Protein AF-0000000068955559 (afdb_homodimer)

Foldseek 3Di:
DDPPPPDDPPPPPPPPPPCPPPPPPPPPPPPPPPPPPPPCPPPDWDKDWAFQDDLQVLLVLVVVVCVVVPFDWPDRDPVFQKTKGKDFPPVVQVQWWAPVVDPDDPQKTKMKIKMWGWDDPPRTIMITIAMWIWIAHPDPVVPGPDDIDIIHTPCVSVVVSVVVSRD/DDPPPPDPPPPPPPPPPPCPPPPPPDPPPPPPPPPPPPVPPPPDFDKDWAFQDDLQVLLVLVVVVCVVVPFDWPDRDPVFQKTKGKDFPPVVQVQWWAPVVPPDDPQKTKMKIKMWGWDDPPRTIMITIAMWIWIAHPDPVVPGPDDIDIIHTPCVSVVVSVVVSND

Secondary structure (DSSP, 8-state):
--------------------------------------TT---EEEEEEETT--HHHHHHHHHHHHHHTTPPPSEEETTTTEEEEEE--HHHHHHHEE-TTS---SSEEEEEEEEEEEEE-SSSEEEEEEEEEEEEE--TTS---SPPEEEEE-SHHHHHHHHHHT-/--------------------------------------TT---EEEEEEETT--HHHHHHHHHHHHHHTTPPPSEEETTTTEEEEEE--HHHHHHHEE-TTS---SSEEEEEEEEEEEEE-SSSEEEEEEEEEEEEE--TTS---S--EEEEE-SHHHHHHHHHHT-

Structure (mmCIF, N/CA/C/O backbone):
data_AF-0000000068955559-model_v1
#
loop_
_entity.id
_entity.type
_entity.pdbx_description
1 polymer Lipoprotein
#
loop_
_atom_site.group_PDB
_atom_site.id
_atom_site.type_symbol
_atom_site.label_atom_id
_atom_site.label_alt_id
_atom_site.label_comp_id
_atom_site.label_asym_id
_atom_site.label_entity_id
_atom_site.label_seq_id
_atom_site.pdbx_PDB_ins_code
_atom_site.Cartn_x
_atom_site.Cartn_y
_atom_site.Cartn_z
_atom_site.occupancy
_atom_site.B_iso_or_equiv
_atom_site.auth_seq_id
_atom_site.auth_comp_id
_atom_site.auth_asym_id
_atom_site.auth_atom_id
_atom_site.pdbx_PDB_model_num
ATOM 1 N N . MET A 1 1 ? -21.109 110.5 -30.266 1 32.34 1 MET A N 1
ATOM 2 C CA . MET A 1 1 ? -20.344 109.25 -30.453 1 32.34 1 MET A CA 1
ATOM 3 C C . MET A 1 1 ? -21.141 108.062 -30 1 32.34 1 MET A C 1
ATOM 5 O O . MET A 1 1 ? -21.594 108 -28.859 1 32.34 1 MET A O 1
ATOM 9 N N . ARG A 1 2 ? -21.906 107.25 -31 1 34.22 2 ARG A N 1
ATOM 10 C CA . ARG A 1 2 ? -23.094 106.438 -31.141 1 34.22 2 ARG A CA 1
ATOM 11 C C . ARG A 1 2 ? -22.844 105.062 -30.594 1 34.22 2 ARG A C 1
ATOM 13 O O . ARG A 1 2 ? -21.984 104.312 -31.094 1 34.22 2 ARG A O 1
ATOM 20 N N . ARG A 1 3 ? -23.062 104.75 -29.266 1 38.41 3 ARG A N 1
ATOM 21 C CA . ARG A 1 3 ? -22.984 103.625 -28.391 1 38.41 3 ARG A CA 1
ATOM 22 C C . ARG A 1 3 ? -23.812 102.438 -28.922 1 38.41 3 ARG A C 1
ATOM 24 O O . ARG A 1 3 ? -25.047 102.5 -28.891 1 38.41 3 ARG A O 1
ATOM 31 N N . ILE A 1 4 ? -23.438 102 -30.266 1 35.19 4 ILE A N 1
ATOM 32 C CA . ILE A 1 4 ? -24.234 101 -30.938 1 35.19 4 ILE A CA 1
ATOM 33 C C . ILE A 1 4 ? -24.344 99.75 -30.078 1 35.19 4 ILE A C 1
ATOM 35 O O . ILE A 1 4 ? -23.328 99.188 -29.688 1 35.19 4 ILE A O 1
ATOM 39 N N . LEU A 1 5 ? -25.484 99.5 -29.375 1 32.38 5 LEU A N 1
ATOM 40 C CA . LEU A 1 5 ? -26.125 98.5 -28.516 1 32.38 5 LEU A CA 1
ATOM 41 C C . LEU A 1 5 ? -26.203 97.125 -29.219 1 32.38 5 LEU A C 1
ATOM 43 O O . LEU A 1 5 ? -27.062 96.938 -30.094 1 32.38 5 LEU A O 1
ATOM 47 N N . ALA A 1 6 ? -25.062 96.625 -29.938 1 34.31 6 ALA A N 1
ATOM 48 C CA . ALA A 1 6 ? -25.266 95.438 -30.75 1 34.31 6 ALA A CA 1
ATOM 49 C C . ALA A 1 6 ? -25.781 94.25 -29.891 1 34.31 6 ALA A C 1
ATOM 51 O O . ALA A 1 6 ? -25.219 94 -28.844 1 34.31 6 ALA A O 1
ATOM 52 N N . THR A 1 7 ? -27.031 93.812 -30.109 1 30.56 7 THR A N 1
ATOM 53 C CA . THR A 1 7 ? -27.984 92.812 -29.625 1 30.56 7 THR A CA 1
ATOM 54 C C . THR A 1 7 ? -27.406 91.438 -29.734 1 30.56 7 THR A C 1
ATOM 56 O O . THR A 1 7 ? -26.75 91.125 -30.719 1 30.56 7 THR A O 1
ATOM 59 N N . ALA A 1 8 ? -27.406 90.562 -28.625 1 29.97 8 ALA A N 1
ATOM 60 C CA . ALA A 1 8 ? -27.016 89.312 -27.938 1 29.97 8 ALA A CA 1
ATOM 61 C C . ALA A 1 8 ? -27.656 88.125 -28.594 1 29.97 8 ALA A C 1
ATOM 63 O O . ALA A 1 8 ? -28.484 87.438 -27.984 1 29.97 8 ALA A O 1
ATOM 64 N N . ALA A 1 9 ? -27.984 88.062 -29.984 1 29.11 9 ALA A N 1
ATOM 65 C CA . ALA A 1 9 ? -28.891 86.938 -30.312 1 29.11 9 ALA A CA 1
ATOM 66 C C . ALA A 1 9 ? -28.25 85.562 -30.062 1 29.11 9 ALA A C 1
ATOM 68 O O . ALA A 1 9 ? -27.281 85.25 -30.719 1 29.11 9 ALA A O 1
ATOM 69 N N . ALA A 1 10 ? -28.188 85.062 -28.812 1 29.59 10 ALA A N 1
ATOM 70 C CA . ALA A 1 10 ? -27.641 83.75 -28.344 1 29.59 10 ALA A CA 1
ATOM 71 C C . ALA A 1 10 ? -28.391 82.562 -28.953 1 29.59 10 ALA A C 1
ATOM 73 O O . ALA A 1 10 ? -29.578 82.375 -28.672 1 29.59 10 ALA A O 1
ATOM 74 N N . LEU A 1 11 ? -28.172 82.25 -30.297 1 28.58 11 LEU A N 1
ATOM 75 C CA . LEU A 1 11 ? -28.812 81.125 -31 1 28.58 11 LEU A CA 1
ATOM 76 C C . LEU A 1 11 ? -28.547 79.812 -30.281 1 28.58 11 LEU A C 1
ATOM 78 O O . LEU A 1 11 ? -27.406 79.438 -30.031 1 28.58 11 LEU A O 1
ATOM 82 N N . CYS A 1 12 ? -29.5 79.25 -29.438 1 29.05 12 CYS A N 1
ATOM 83 C CA . CYS A 1 12 ? -29.703 78.062 -28.672 1 29.05 12 CYS A CA 1
ATOM 84 C C . CYS A 1 12 ? -29.688 76.812 -29.578 1 29.05 12 CYS A C 1
ATOM 86 O O . CYS A 1 12 ? -30.672 76.562 -30.281 1 29.05 12 CYS A O 1
ATOM 88 N N . LEU A 1 13 ? -28.719 76.625 -30.578 1 29.81 13 LEU A N 1
ATOM 89 C CA . LEU A 1 13 ? -28.828 75.438 -31.422 1 29.81 13 LEU A CA 1
ATOM 90 C C . LEU A 1 13 ? -28.812 74.125 -30.578 1 29.81 13 LEU A C 1
ATOM 92 O O . LEU A 1 13 ? -27.891 73.938 -29.797 1 29.81 13 LEU A O 1
ATOM 96 N N . GLY A 1 14 ? -29.984 73.5 -30.188 1 32.31 14 GLY A N 1
ATOM 97 C CA . GLY A 1 14 ? -30.391 72.25 -29.516 1 32.31 14 GLY A CA 1
ATOM 98 C C . GLY A 1 14 ? -29.922 71 -30.219 1 32.31 14 GLY A C 1
ATOM 99 O O . GLY A 1 14 ? -30.469 70.625 -31.266 1 32.31 14 GLY A O 1
ATOM 100 N N . GLY A 1 15 ? -28.656 70.875 -30.75 1 30.19 15 GLY A N 1
ATOM 101 C CA . GLY A 1 15 ? -28.344 69.688 -31.516 1 30.19 15 GLY A CA 1
ATOM 102 C C . GLY A 1 15 ? -28.516 68.375 -30.734 1 30.19 15 GLY A C 1
ATOM 103 O O . GLY A 1 15 ? -28.156 68.312 -29.562 1 30.19 15 GLY A O 1
ATOM 104 N N . CYS A 1 16 ? -29.609 67.562 -30.891 1 32.88 16 CYS A N 1
ATOM 105 C CA . CYS A 1 16 ? -30.031 66.312 -30.406 1 32.88 16 CYS A CA 1
ATOM 106 C C . CYS A 1 16 ? -28.984 65.25 -30.688 1 32.88 16 CYS A C 1
ATOM 108 O O . CYS A 1 16 ? -28.703 64.938 -31.859 1 32.88 16 CYS A O 1
ATOM 110 N N . ILE A 1 17 ? -27.781 65.25 -30.125 1 32.66 17 ILE A N 1
ATOM 111 C CA . ILE A 1 17 ? -26.734 64.25 -30.344 1 32.66 17 ILE A CA 1
ATOM 112 C C . ILE A 1 17 ? -27.25 62.844 -30.016 1 32.66 17 ILE A C 1
ATOM 114 O O . ILE A 1 17 ? -27.719 62.594 -28.906 1 32.66 17 ILE A O 1
ATOM 118 N N . THR A 1 18 ? -28 62.188 -30.953 1 31.23 18 THR A N 1
ATOM 119 C CA . THR A 1 18 ? -28.484 60.812 -30.844 1 31.23 18 THR A CA 1
ATOM 120 C C . THR A 1 18 ? -27.344 59.844 -30.5 1 31.23 18 THR A C 1
ATOM 122 O O . THR A 1 18 ? -26.375 59.75 -31.25 1 31.23 18 THR A O 1
ATOM 125 N N . VAL A 1 19 ? -26.906 59.688 -29.266 1 29.34 19 VAL A N 1
ATOM 126 C CA . VAL A 1 19 ? -25.891 58.812 -28.719 1 29.34 19 VAL A CA 1
ATOM 127 C C . VAL A 1 19 ? -26.234 57.344 -29.047 1 29.34 19 VAL A C 1
ATOM 129 O O . VAL A 1 19 ? -27.281 56.844 -28.641 1 29.34 19 VAL A O 1
ATOM 132 N N . TYR A 1 20 ? -26.156 56.938 -30.359 1 28.88 20 TYR A N 1
ATOM 133 C CA . TYR A 1 20 ? -26.328 55.531 -30.703 1 28.88 20 TYR A 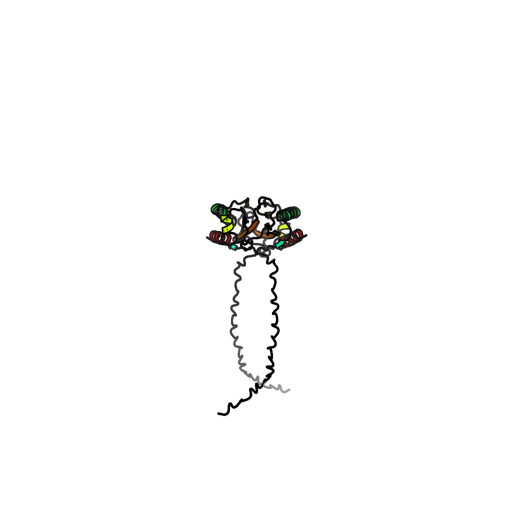CA 1
ATOM 134 C C . TYR A 1 20 ? -25.438 54.625 -29.859 1 28.88 20 TYR A C 1
ATOM 136 O O . TYR A 1 20 ? -24.219 54.781 -29.844 1 28.88 20 TYR A O 1
ATOM 144 N N . GLY A 1 21 ? -25.703 54.375 -28.594 1 29.45 21 GLY A N 1
ATOM 145 C CA . GLY A 1 21 ? -24.953 53.5 -27.703 1 29.45 21 GLY A CA 1
ATOM 146 C C . GLY A 1 21 ? -24.75 52.125 -28.25 1 29.45 21 GLY A C 1
ATOM 147 O O . GLY A 1 21 ? -25.594 51.625 -29.016 1 29.45 21 GLY A O 1
ATOM 148 N N . PRO A 1 22 ? -23.531 51.75 -28.578 1 31.92 22 PRO A N 1
ATOM 149 C CA . PRO A 1 22 ? -23.203 50.438 -29.141 1 31.92 22 PRO A CA 1
ATOM 150 C C . PRO A 1 22 ? -23.859 49.312 -28.359 1 31.92 22 PRO A C 1
ATOM 152 O O . PRO A 1 22 ? -24.141 49.438 -27.172 1 31.92 22 PRO A O 1
ATOM 155 N N . VAL A 1 23 ? -24.797 48.594 -28.984 1 28.05 23 VAL A N 1
ATOM 156 C CA . VAL A 1 23 ? -25.422 47.375 -28.5 1 28.05 23 VAL A CA 1
ATOM 157 C C . VAL A 1 23 ? -24.344 46.375 -28.062 1 28.05 23 VAL A C 1
ATOM 159 O O . VAL A 1 23 ? -23.391 46.125 -28.797 1 28.05 23 VAL A O 1
ATOM 162 N N . LYS A 1 24 ? -24.016 46.406 -26.797 1 29.41 24 LYS A N 1
ATOM 163 C CA . LYS A 1 24 ? -23.141 45.406 -26.172 1 29.41 24 LYS A CA 1
ATOM 164 C C . LYS A 1 24 ? -23.578 44 -26.531 1 29.41 24 LYS A C 1
ATOM 166 O O . LYS A 1 24 ? -24.734 43.625 -26.344 1 29.41 24 LYS A O 1
ATOM 171 N N . THR A 1 25 ? -23.125 43.531 -27.703 1 28.77 25 THR A N 1
ATOM 172 C CA . THR A 1 25 ? -23.25 42.125 -28.047 1 28.77 25 THR A CA 1
ATOM 173 C C . THR A 1 25 ? -23 41.25 -26.828 1 28.77 25 THR A C 1
ATOM 175 O O . THR A 1 25 ? -22.016 41.438 -26.109 1 28.77 25 THR A O 1
ATOM 178 N N . GLY A 1 26 ? -24.109 40.781 -26.312 1 27.81 26 GLY A N 1
ATOM 179 C CA . GLY A 1 26 ? -24.219 39.781 -25.25 1 27.81 26 GLY A CA 1
ATOM 180 C C . GLY A 1 26 ? -23.156 38.688 -25.344 1 27.81 26 GLY A C 1
ATOM 181 O O . GLY A 1 26 ? -22.906 38.156 -26.422 1 27.81 26 GLY A O 1
ATOM 182 N N . GLY A 1 27 ? -22.031 39 -24.766 1 27.48 27 GLY A N 1
ATOM 183 C CA . GLY A 1 27 ? -20.984 38 -24.594 1 27.48 27 GLY A CA 1
ATOM 184 C C . GLY A 1 27 ? -21.516 36.625 -24.281 1 27.48 27 GLY A C 1
ATOM 185 O O . GLY A 1 27 ? -22.469 36.469 -23.516 1 27.48 27 GLY A O 1
ATOM 186 N N . GLN A 1 28 ? -21.641 35.844 -25.359 1 27.19 28 GLN A N 1
ATOM 187 C CA . GLN A 1 28 ? -21.828 34.406 -25.172 1 27.19 28 GLN A CA 1
ATOM 188 C C . GLN A 1 28 ? -20.984 33.875 -24 1 27.19 28 GLN A C 1
ATOM 190 O O . GLN A 1 28 ? -19.781 34.094 -23.969 1 27.19 28 GLN A O 1
ATOM 195 N N . GLN A 1 29 ? -21.578 34.062 -22.828 1 26.53 29 GLN A N 1
ATOM 196 C CA . GLN A 1 29 ? -21.016 33.312 -21.703 1 26.53 29 GLN A CA 1
ATOM 197 C C . GLN A 1 29 ? -20.625 31.891 -22.125 1 26.53 29 GLN A C 1
ATOM 199 O O . GLN A 1 29 ? -21.469 31.125 -22.609 1 26.53 29 GLN A O 1
ATOM 204 N N . GLN A 1 30 ? -19.531 31.797 -22.844 1 25.64 30 GLN A N 1
ATOM 205 C CA . GLN A 1 30 ? -19 30.453 -22.844 1 25.64 30 GLN A CA 1
ATOM 206 C C . GLN A 1 30 ? -19.109 29.812 -21.453 1 25.64 30 GLN A C 1
ATOM 208 O O . GLN A 1 30 ? -18.594 30.359 -20.484 1 25.64 30 GLN A O 1
ATOM 213 N N . GLN A 1 31 ? -20.328 29.344 -21.172 1 27.86 31 GLN A N 1
ATOM 214 C CA . GLN A 1 31 ? -20.375 28.406 -20.062 1 27.86 31 GLN A CA 1
ATOM 215 C C . GLN A 1 31 ? -19.141 27.5 -20.031 1 27.86 31 GLN A C 1
ATOM 217 O O . GLN A 1 31 ? -18.922 26.734 -20.969 1 27.86 31 GLN A O 1
ATOM 222 N N . GLY A 1 32 ? -18.031 28.141 -19.703 1 27.7 32 GLY A N 1
ATOM 223 C CA . GLY A 1 32 ? -16.953 27.25 -19.344 1 27.7 32 GLY A CA 1
ATOM 224 C C . GLY A 1 32 ? -17.422 26 -18.625 1 27.7 32 GLY A C 1
ATOM 225 O O . GLY A 1 32 ? -18.125 26.094 -17.625 1 27.7 32 GLY A O 1
ATOM 226 N N . SER A 1 33 ? -17.844 25.031 -19.391 1 29.33 33 SER A N 1
ATOM 227 C CA . SER A 1 33 ? -17.953 23.703 -18.812 1 29.33 33 SER A CA 1
ATOM 228 C C . SER A 1 33 ? -16.828 23.453 -17.797 1 29.33 33 SER A C 1
ATOM 230 O O . SER A 1 33 ? -15.664 23.328 -18.188 1 29.33 33 SER A O 1
ATOM 232 N N . GLN A 1 34 ? -16.781 24.266 -16.781 1 26.02 34 GLN A N 1
ATOM 233 C CA . GLN A 1 34 ? -15.953 23.719 -15.711 1 26.02 34 GLN A CA 1
ATOM 234 C C . GLN A 1 34 ? -16.188 22.219 -15.539 1 26.02 34 GLN A C 1
ATOM 236 O O . GLN A 1 34 ? -17.281 21.797 -15.164 1 26.02 34 GLN A O 1
ATOM 241 N N . THR A 1 35 ? -15.766 21.469 -16.5 1 30.03 35 THR A N 1
ATOM 242 C CA . THR A 1 35 ? -15.594 20.094 -16.062 1 30.03 35 THR A CA 1
ATOM 243 C C . THR A 1 35 ? -15.141 20.031 -14.609 1 30.03 35 THR A C 1
ATOM 245 O O . THR A 1 35 ? -14.039 20.469 -14.281 1 30.03 35 THR A O 1
ATOM 248 N N . GLY A 1 36 ? -15.992 20.5 -13.727 1 27.67 36 GLY A N 1
ATOM 249 C CA . GLY A 1 36 ? -15.727 20.125 -12.352 1 27.67 36 GLY A CA 1
ATOM 250 C C . GLY A 1 36 ? -14.906 18.859 -12.227 1 27.67 36 GLY A C 1
ATOM 251 O O . GLY A 1 36 ? -15.344 17.781 -12.656 1 27.67 36 GLY A O 1
ATOM 252 N N . GLN A 1 37 ? -13.695 18.938 -12.477 1 31.28 37 GLN A N 1
ATOM 253 C CA . GLN A 1 37 ? -12.945 17.797 -11.977 1 31.28 37 GLN A CA 1
ATOM 254 C C . GLN A 1 37 ? -13.547 17.266 -10.672 1 31.28 37 GLN A C 1
ATOM 256 O O . GLN A 1 37 ? -13.695 18.016 -9.703 1 31.28 37 GLN A O 1
ATOM 261 N N . GLN A 1 38 ? -14.641 16.484 -10.773 1 32.56 38 GLN A N 1
ATOM 262 C CA . GLN A 1 38 ? -15.148 15.797 -9.594 1 32.56 38 GLN A CA 1
ATOM 263 C C . GLN A 1 38 ? -14.031 15.539 -8.586 1 32.56 38 GLN A C 1
ATOM 265 O O . GLN A 1 38 ? -12.953 15.07 -8.953 1 32.56 38 GLN A O 1
ATOM 270 N N . PRO A 1 39 ? -14.023 16.234 -7.57 1 36.69 39 PRO A N 1
ATOM 271 C CA . PRO A 1 39 ? -13.203 15.984 -6.379 1 36.69 39 PRO A CA 1
ATOM 272 C C . PRO A 1 39 ? -13.125 14.5 -6.027 1 36.69 39 PRO A C 1
ATOM 274 O O . PRO A 1 39 ? -14.07 13.938 -5.477 1 36.69 39 PRO A O 1
ATOM 277 N N . GLY A 1 40 ? -12.789 13.711 -7.055 1 35.75 40 GLY A N 1
ATOM 278 C CA . GLY A 1 40 ? -12.508 12.305 -6.801 1 35.75 40 GLY A CA 1
ATOM 279 C C . GLY A 1 40 ? -11.375 11.766 -7.652 1 35.75 40 GLY A C 1
ATOM 280 O O . GLY A 1 40 ? -11.391 10.594 -8.039 1 35.75 40 GLY A O 1
ATOM 281 N N . MET A 1 41 ? -10.773 12.633 -8.438 1 37.16 41 MET A N 1
ATOM 282 C CA . MET A 1 41 ? -9.711 11.938 -9.148 1 37.16 41 MET A CA 1
ATOM 283 C C . MET A 1 41 ? -8.914 11.047 -8.203 1 37.16 41 MET A C 1
ATOM 285 O O . MET A 1 41 ? -8.43 11.508 -7.172 1 37.16 41 MET A O 1
ATOM 289 N N . SER A 1 42 ? -9.141 9.852 -8.234 1 48.03 42 SER A N 1
ATOM 290 C CA . SER A 1 42 ? -8.5 8.75 -7.527 1 48.03 42 SER A CA 1
ATOM 291 C C . SER A 1 42 ? -6.98 8.852 -7.609 1 48.03 42 SER A C 1
ATOM 293 O O . SER A 1 42 ? -6.418 8.938 -8.703 1 48.03 42 SER A O 1
ATOM 295 N N . GLU A 1 43 ? -6.367 9.617 -6.695 1 61.41 43 GLU A N 1
ATOM 296 C CA . GLU A 1 43 ? -4.914 9.523 -6.609 1 61.41 43 GLU A CA 1
ATOM 297 C C . GLU A 1 43 ? -4.438 8.094 -6.836 1 61.41 43 GLU A C 1
ATOM 299 O O . GLU A 1 43 ? -5.105 7.141 -6.422 1 61.41 43 GLU A O 1
ATOM 304 N N . GLN A 1 44 ? -3.668 7.965 -7.887 1 77.38 44 GLN A N 1
ATOM 305 C CA . GLN A 1 44 ? -3.123 6.66 -8.242 1 77.38 44 GLN A CA 1
ATOM 306 C C . GLN A 1 44 ? -1.744 6.449 -7.625 1 77.38 44 GLN A C 1
ATOM 308 O O . GLN A 1 44 ? -0.94 7.383 -7.559 1 77.38 44 GLN A O 1
ATOM 313 N N . ILE A 1 45 ? -1.714 5.332 -6.965 1 85.75 45 ILE A N 1
ATOM 314 C CA . ILE A 1 45 ? -0.425 4.918 -6.418 1 85.75 45 ILE A CA 1
ATOM 315 C C . ILE A 1 45 ? 0.414 4.266 -7.516 1 85.75 45 ILE A C 1
ATOM 317 O O . ILE A 1 45 ? -0.031 3.316 -8.164 1 85.75 45 ILE A O 1
ATOM 321 N N . SER A 1 46 ? 1.587 4.816 -7.699 1 89.44 46 SER A N 1
ATOM 322 C CA . SER A 1 46 ? 2.436 4.324 -8.781 1 89.44 46 SER A CA 1
ATOM 323 C C . SER A 1 46 ? 3.227 3.096 -8.352 1 89.44 46 SER A C 1
ATOM 325 O O . SER A 1 46 ? 3.607 2.975 -7.184 1 89.44 46 SER A O 1
ATOM 327 N N . THR A 1 47 ? 3.471 2.219 -9.266 1 95.56 47 THR A N 1
ATOM 328 C CA . THR A 1 47 ? 4.297 1.031 -9.078 1 95.56 47 THR A CA 1
ATOM 329 C C . THR A 1 47 ? 5.496 1.05 -10.016 1 95.56 47 THR A C 1
ATOM 331 O O . THR A 1 47 ? 5.371 1.422 -11.188 1 95.56 47 THR A O 1
ATOM 334 N N . SER A 1 48 ? 6.656 0.685 -9.562 1 96.5 48 SER A N 1
ATOM 335 C CA . SER A 1 48 ? 7.871 0.58 -10.367 1 96.5 48 SER A CA 1
ATOM 336 C C . SER A 1 48 ? 8.383 -0.857 -10.414 1 96.5 48 SER A C 1
ATOM 338 O O . SER A 1 48 ? 8.391 -1.551 -9.391 1 96.5 48 SER A O 1
ATOM 340 N N . PHE A 1 49 ? 8.797 -1.272 -11.617 1 96.88 49 PHE A N 1
ATOM 341 C CA . PHE A 1 49 ? 9.406 -2.588 -11.781 1 96.88 49 PHE A CA 1
ATOM 342 C C . PHE A 1 49 ? 10.922 -2.498 -11.703 1 96.88 49 PHE A C 1
ATOM 344 O O . PHE A 1 49 ? 11.531 -1.62 -12.32 1 96.88 49 PHE A O 1
ATOM 351 N N . ILE A 1 50 ? 11.516 -3.338 -10.891 1 97.12 50 ILE A N 1
ATOM 352 C CA . ILE A 1 50 ? 12.969 -3.494 -10.812 1 97.12 50 ILE A CA 1
ATOM 353 C C . ILE A 1 50 ? 13.352 -4.918 -11.211 1 97.12 50 ILE A C 1
ATOM 355 O O . ILE A 1 50 ? 13.031 -5.875 -10.5 1 97.12 50 ILE A O 1
ATOM 359 N N . GLY A 1 51 ? 14.031 -5.039 -12.258 1 95.06 51 GLY A N 1
ATOM 360 C CA . GLY A 1 51 ? 14.398 -6.348 -12.773 1 95.06 51 GLY A CA 1
ATOM 361 C C . GLY A 1 51 ? 15.562 -6.98 -12.031 1 95.06 51 GLY A C 1
ATOM 362 O O . GLY A 1 51 ? 16.344 -6.281 -11.391 1 95.06 51 GLY A O 1
ATOM 363 N N . ASN A 1 52 ? 15.539 -8.289 -11.992 1 92.38 52 ASN A N 1
ATOM 364 C CA . ASN A 1 52 ? 16.656 -9.125 -11.547 1 92.38 52 ASN A CA 1
ATOM 365 C C . ASN A 1 52 ? 17 -8.859 -10.086 1 92.38 52 ASN A C 1
ATOM 367 O O . ASN A 1 52 ? 18.172 -8.961 -9.695 1 92.38 52 ASN A O 1
ATOM 371 N N . ARG A 1 53 ? 16.094 -8.406 -9.281 1 96.19 53 ARG A N 1
ATOM 372 C CA . ARG A 1 53 ? 16.266 -8.242 -7.836 1 96.19 53 ARG A CA 1
ATOM 373 C C . ARG A 1 53 ? 15.109 -8.898 -7.082 1 96.19 53 ARG A C 1
ATOM 375 O O . ARG A 1 53 ? 13.938 -8.703 -7.434 1 96.19 53 ARG A O 1
ATOM 382 N N . LYS A 1 54 ? 15.453 -9.586 -6.07 1 95.62 54 LYS A N 1
ATOM 383 C CA . LYS A 1 54 ? 14.445 -10.297 -5.289 1 95.62 54 LYS A CA 1
ATOM 384 C C . LYS A 1 54 ? 13.758 -9.359 -4.301 1 95.62 54 LYS A C 1
ATOM 386 O O . LYS A 1 54 ? 14.383 -8.43 -3.781 1 95.62 54 LYS A O 1
ATOM 391 N N . PRO A 1 55 ? 12.531 -9.633 -3.971 1 98 55 PRO A N 1
ATOM 392 C CA . PRO A 1 55 ? 11.805 -8.766 -3.043 1 98 55 PRO A CA 1
ATOM 393 C C . PRO A 1 55 ? 12.523 -8.602 -1.705 1 98 55 PRO A C 1
ATOM 395 O O . PRO A 1 55 ? 12.594 -7.488 -1.169 1 98 55 PRO A O 1
ATOM 398 N N . ASP A 1 56 ? 13.109 -9.688 -1.237 1 97.75 56 ASP A N 1
ATOM 399 C CA . ASP A 1 56 ? 13.734 -9.617 0.08 1 97.75 56 ASP A CA 1
ATOM 400 C C . ASP A 1 56 ? 14.914 -8.656 0.076 1 97.75 56 ASP A C 1
ATOM 402 O O . ASP A 1 56 ? 15.117 -7.906 1.034 1 97.75 56 ASP A O 1
ATOM 406 N N . GLU A 1 57 ? 15.633 -8.688 -0.941 1 97.94 57 GLU A N 1
ATOM 407 C CA . GLU A 1 57 ? 16.766 -7.781 -1.091 1 97.94 57 GLU A CA 1
ATOM 408 C C . GLU A 1 57 ? 16.312 -6.324 -1.089 1 97.94 57 GLU A C 1
ATOM 410 O O . GLU A 1 57 ? 16.859 -5.496 -0.365 1 97.94 57 GLU A O 1
ATOM 415 N N . LEU A 1 58 ? 15.375 -6.062 -1.874 1 98.75 58 LEU A N 1
ATOM 416 C CA . LEU A 1 58 ? 14.867 -4.699 -1.992 1 98.75 58 LEU A CA 1
ATOM 417 C C . LEU A 1 58 ? 14.211 -4.25 -0.691 1 98.75 58 LEU A C 1
ATOM 419 O O . LEU A 1 58 ? 14.359 -3.094 -0.287 1 98.75 58 LEU A O 1
ATOM 423 N N . LEU A 1 59 ? 13.508 -5.133 -0.033 1 98.81 59 LEU A N 1
ATOM 424 C CA . LEU A 1 59 ? 12.852 -4.777 1.223 1 98.81 59 LEU A CA 1
ATOM 425 C C . LEU A 1 59 ? 13.883 -4.406 2.285 1 98.81 59 LEU A C 1
ATOM 427 O O . LEU A 1 59 ? 13.672 -3.469 3.057 1 98.81 59 LEU A O 1
ATOM 431 N N . ASN A 1 60 ? 14.953 -5.137 2.309 1 98.62 60 ASN A N 1
ATOM 432 C CA . ASN A 1 60 ? 16.031 -4.805 3.23 1 98.62 60 ASN A CA 1
ATOM 433 C C . ASN A 1 60 ? 16.609 -3.418 2.949 1 98.62 60 ASN A C 1
ATOM 435 O O . ASN A 1 60 ? 16.922 -2.668 3.877 1 98.62 60 ASN A O 1
ATOM 439 N N . ALA A 1 61 ? 16.75 -3.094 1.707 1 98.69 61 ALA A N 1
ATOM 440 C CA . ALA A 1 61 ? 17.234 -1.768 1.325 1 98.69 61 ALA A CA 1
ATOM 441 C C . ALA A 1 61 ? 16.25 -0.686 1.755 1 98.69 61 ALA A C 1
ATOM 443 O O . ALA A 1 61 ? 16.656 0.398 2.182 1 98.69 61 ALA A O 1
ATOM 444 N N . VAL A 1 62 ? 14.977 -0.984 1.592 1 98.88 62 VAL A N 1
ATOM 445 C CA . VAL A 1 62 ? 13.945 -0.048 2.025 1 98.88 62 VAL A CA 1
ATOM 446 C C . VAL A 1 62 ? 14.055 0.186 3.529 1 98.88 62 VAL A C 1
ATOM 448 O O . VAL A 1 62 ? 14.023 1.329 3.99 1 98.88 62 VAL A O 1
ATOM 451 N N . ALA A 1 63 ? 14.188 -0.878 4.285 1 98.75 63 ALA A N 1
ATOM 452 C CA . ALA A 1 63 ? 14.305 -0.767 5.734 1 98.75 63 ALA A CA 1
ATOM 453 C C . ALA A 1 63 ? 15.5 0.1 6.125 1 98.75 63 ALA A C 1
ATOM 455 O O . ALA A 1 63 ? 15.398 0.939 7.023 1 98.75 63 ALA A O 1
ATOM 456 N N . LEU A 1 64 ? 16.531 -0.121 5.469 1 98.62 64 LEU A N 1
ATOM 457 C CA . LEU A 1 64 ? 17.719 0.673 5.73 1 98.62 64 LEU A CA 1
ATOM 458 C C . LEU A 1 64 ? 17.469 2.148 5.438 1 98.62 64 LEU A C 1
ATOM 460 O O . LEU A 1 64 ? 17.891 3.018 6.203 1 98.62 64 LEU A O 1
ATOM 464 N N . TYR A 1 65 ? 16.828 2.422 4.324 1 98.81 65 TYR A N 1
ATOM 465 C CA . TYR A 1 65 ? 16.547 3.801 3.947 1 98.81 65 TYR A CA 1
ATOM 466 C C . TYR A 1 65 ? 15.672 4.484 5 1 98.81 65 TYR A C 1
ATOM 468 O O . TYR A 1 65 ? 15.891 5.652 5.328 1 98.81 65 TYR A O 1
ATOM 476 N N . PHE A 1 66 ? 14.641 3.768 5.523 1 98.81 66 PHE A N 1
ATOM 477 C CA . PHE A 1 66 ? 13.82 4.297 6.605 1 98.81 66 PHE A CA 1
ATOM 478 C C . PHE A 1 66 ? 14.68 4.703 7.793 1 98.81 66 PHE A C 1
ATOM 480 O O . PHE A 1 66 ? 14.531 5.805 8.328 1 98.81 66 PHE A O 1
ATOM 487 N N . ARG A 1 67 ? 15.562 3.84 8.188 1 98.31 67 ARG A N 1
ATOM 488 C CA . ARG A 1 67 ? 16.438 4.109 9.328 1 98.31 67 ARG A CA 1
ATOM 489 C C . ARG A 1 67 ? 17.328 5.324 9.062 1 98.31 67 ARG A C 1
ATOM 491 O O . ARG A 1 67 ? 17.484 6.18 9.93 1 98.31 67 ARG A O 1
ATOM 498 N N . GLU A 1 68 ? 17.828 5.402 7.887 1 98.25 68 GLU A N 1
ATOM 499 C CA . GLU A 1 68 ? 18.703 6.512 7.516 1 98.25 68 GLU A CA 1
ATOM 500 C C . GLU A 1 68 ? 17.953 7.84 7.57 1 98.25 68 GLU A C 1
ATOM 502 O O . GLU A 1 68 ? 18.547 8.883 7.852 1 98.25 68 GLU A O 1
ATOM 507 N N . LYS A 1 69 ? 16.719 7.789 7.199 1 98.38 69 LYS A N 1
ATOM 508 C CA . LYS A 1 69 ? 15.906 9 7.195 1 98.38 69 LYS A CA 1
ATOM 509 C C . LYS A 1 69 ? 15.234 9.219 8.547 1 98.38 69 LYS A C 1
ATOM 511 O O . LYS A 1 69 ? 14.414 10.125 8.703 1 98.38 69 LYS A O 1
ATOM 516 N N . ALA A 1 70 ? 15.461 8.367 9.547 1 97.31 70 ALA A N 1
ATOM 517 C CA . ALA A 1 70 ? 14.969 8.438 10.914 1 97.31 70 ALA A CA 1
ATOM 518 C C . ALA A 1 70 ? 13.453 8.289 10.961 1 97.31 70 ALA A C 1
ATOM 520 O O . ALA A 1 70 ? 12.781 8.961 11.742 1 97.31 70 ALA A O 1
ATOM 521 N N . ILE A 1 71 ? 12.953 7.492 10.047 1 98.12 71 ILE A N 1
ATOM 522 C CA . ILE A 1 71 ? 11.539 7.141 10.062 1 98.12 71 ILE A CA 1
ATOM 523 C C . ILE A 1 71 ? 11.344 5.828 10.812 1 98.12 71 ILE A C 1
ATOM 525 O O . ILE A 1 71 ? 11.867 4.789 10.406 1 98.12 71 ILE A O 1
ATOM 529 N N . THR A 1 72 ? 10.609 5.906 11.867 1 97.19 72 THR A N 1
ATOM 530 C CA . THR A 1 72 ? 10.312 4.691 12.617 1 97.19 72 THR A CA 1
ATOM 531 C C . THR A 1 72 ? 9.203 3.893 11.938 1 97.19 72 THR A C 1
ATOM 533 O O . THR A 1 72 ? 8.086 4.383 11.789 1 97.19 72 THR A O 1
ATOM 536 N N . ALA A 1 73 ? 9.531 2.689 11.523 1 98.38 73 ALA A N 1
ATOM 537 C CA . ALA A 1 73 ? 8.547 1.82 10.883 1 98.38 73 ALA A CA 1
ATOM 538 C C . ALA A 1 73 ? 7.734 1.053 11.922 1 98.38 73 ALA A C 1
ATOM 540 O O . ALA A 1 73 ? 8.297 0.353 12.766 1 98.38 73 ALA A O 1
ATOM 541 N N . SER A 1 74 ? 6.445 1.147 11.922 1 98.38 74 SER A N 1
ATOM 542 C CA . SER A 1 74 ? 5.582 0.323 12.766 1 98.38 74 SER A CA 1
ATOM 543 C C . SER A 1 74 ? 5.266 -1.01 12.094 1 98.38 74 SER A C 1
ATOM 545 O O . SER A 1 74 ? 4.852 -1.963 12.758 1 98.38 74 SER A O 1
ATOM 547 N N . VAL A 1 75 ? 5.379 -1.062 10.828 1 98.81 75 VAL A N 1
ATOM 548 C CA . VAL A 1 75 ? 5.234 -2.289 10.047 1 98.81 75 VAL A CA 1
ATOM 549 C C . VAL A 1 75 ? 6.547 -2.602 9.328 1 98.81 75 VAL A C 1
ATOM 551 O O . VAL A 1 75 ? 7.082 -1.757 8.609 1 98.81 75 VAL A O 1
ATOM 554 N N . ASN A 1 76 ? 7.117 -3.627 9.531 1 98.75 76 ASN A N 1
ATOM 555 C CA . ASN A 1 76 ? 8.227 -4.258 8.828 1 98.75 76 ASN A CA 1
ATOM 556 C C . ASN A 1 76 ? 8 -5.758 8.656 1 98.75 76 ASN A C 1
ATOM 558 O O . ASN A 1 76 ? 8.438 -6.555 9.484 1 98.75 76 ASN A O 1
ATOM 562 N N . ASP A 1 77 ? 7.289 -6.059 7.59 1 98.81 77 ASP A N 1
ATOM 563 C CA . ASP A 1 77 ? 6.805 -7.426 7.434 1 98.81 77 ASP A CA 1
ATOM 564 C C . ASP A 1 77 ? 7.383 -8.07 6.176 1 98.81 77 ASP A C 1
ATOM 566 O O . ASP A 1 77 ? 7.023 -7.695 5.059 1 98.81 77 ASP A O 1
ATOM 570 N N . GLN A 1 78 ? 8.141 -9.086 6.344 1 98.06 78 GLN A N 1
ATOM 571 C CA . GLN A 1 78 ? 8.805 -9.766 5.238 1 98.06 78 GLN A CA 1
ATOM 572 C C . GLN A 1 78 ? 7.812 -10.602 4.43 1 98.06 78 GLN A C 1
ATOM 574 O O . GLN A 1 78 ? 7.977 -10.766 3.221 1 98.06 78 GLN A O 1
ATOM 579 N N . THR A 1 79 ? 6.797 -11.031 5.039 1 97.62 79 THR A N 1
ATOM 580 C CA . THR A 1 79 ? 5.836 -11.93 4.406 1 97.62 79 THR A CA 1
ATOM 581 C C . THR A 1 79 ? 5.039 -11.195 3.332 1 97.62 79 THR A C 1
ATOM 583 O O . THR A 1 79 ? 4.883 -11.695 2.215 1 97.62 79 THR A O 1
ATOM 586 N N . THR A 1 80 ? 4.664 -9.977 3.613 1 98.69 80 THR A N 1
ATOM 587 C CA . THR A 1 80 ? 3.84 -9.219 2.682 1 98.69 80 THR A CA 1
ATOM 588 C C . THR A 1 80 ? 4.68 -8.188 1.928 1 98.69 80 THR A C 1
ATOM 590 O O . THR A 1 80 ? 4.211 -7.578 0.965 1 98.69 80 THR A O 1
ATOM 593 N N . GLY A 1 81 ? 5.906 -7.973 2.346 1 98.88 81 GLY A N 1
ATOM 594 C CA . GLY A 1 81 ? 6.785 -7.02 1.688 1 98.88 81 GLY A CA 1
ATOM 595 C C . GLY A 1 81 ? 6.422 -5.578 1.977 1 98.88 81 GLY A C 1
ATOM 596 O O . GLY A 1 81 ? 6.438 -4.734 1.075 1 98.88 81 GLY A O 1
ATOM 597 N N . ILE A 1 82 ? 6.105 -5.289 3.248 1 98.94 82 ILE A N 1
ATOM 598 C CA . ILE A 1 82 ? 5.641 -3.941 3.561 1 98.94 82 ILE A CA 1
ATOM 599 C C . ILE A 1 82 ? 6.512 -3.336 4.66 1 98.94 82 ILE A C 1
ATOM 601 O O . ILE A 1 82 ? 6.793 -3.988 5.668 1 98.94 82 ILE A O 1
ATOM 605 N N . ILE A 1 83 ? 6.949 -2.152 4.48 1 98.94 83 ILE A N 1
ATOM 606 C CA . ILE A 1 83 ? 7.512 -1.289 5.512 1 98.94 83 ILE A CA 1
ATOM 607 C C . ILE A 1 83 ? 6.738 0.028 5.559 1 98.94 83 ILE A C 1
ATOM 609 O O . ILE A 1 83 ? 6.539 0.676 4.531 1 98.94 83 ILE A O 1
ATOM 613 N N . ALA A 1 84 ? 6.273 0.374 6.684 1 98.94 84 ALA A N 1
ATOM 614 C CA . ALA A 1 84 ? 5.426 1.561 6.797 1 98.94 84 ALA A CA 1
ATOM 615 C C . ALA A 1 84 ? 5.602 2.23 8.156 1 98.94 84 ALA A C 1
ATOM 617 O O . ALA A 1 84 ? 5.855 1.557 9.164 1 98.94 84 ALA A O 1
ATOM 618 N N . GLY A 1 85 ? 5.484 3.484 8.18 1 98.75 85 GLY A N 1
ATOM 619 C CA . GLY A 1 85 ? 5.551 4.273 9.398 1 98.75 85 GLY A CA 1
ATOM 620 C C . GLY A 1 85 ? 4.809 5.59 9.305 1 98.75 85 GLY A C 1
ATOM 621 O O . GLY A 1 85 ? 4.465 6.035 8.203 1 98.75 85 GLY A O 1
ATOM 622 N N . THR A 1 86 ? 4.473 6.137 10.383 1 98.62 86 THR A N 1
ATOM 623 C CA . THR A 1 86 ? 3.869 7.457 10.508 1 98.62 86 THR A CA 1
ATOM 624 C C . THR A 1 86 ? 4.699 8.352 11.43 1 98.62 86 THR A C 1
ATOM 626 O O . THR A 1 86 ? 5.562 7.859 12.164 1 98.62 86 THR A O 1
ATOM 629 N N . GLY A 1 87 ? 4.453 9.648 11.312 1 97.81 87 GLY A N 1
ATOM 630 C CA . GLY A 1 87 ? 5.125 10.586 12.203 1 97.81 87 GLY A CA 1
ATOM 631 C C . GLY A 1 87 ? 4.582 12 12.109 1 97.81 87 GLY A C 1
ATOM 632 O O . GLY A 1 87 ? 3.697 12.273 11.289 1 97.81 87 GLY A O 1
ATOM 633 N N . ASP A 1 88 ? 5.082 12.805 13 1 96.12 88 ASP A N 1
ATOM 634 C CA . ASP A 1 88 ? 4.637 14.195 13.047 1 96.12 88 ASP A CA 1
ATOM 635 C C . ASP A 1 88 ? 5.816 15.141 13.266 1 96.12 88 ASP A C 1
ATOM 637 O O . ASP A 1 88 ? 5.629 16.281 13.68 1 96.12 88 ASP A O 1
ATOM 641 N N . ASP A 1 89 ? 7.023 14.586 13.039 1 96.75 89 ASP A N 1
ATOM 642 C CA . ASP A 1 89 ? 8.188 15.461 13.102 1 96.75 89 ASP A CA 1
ATOM 643 C C . ASP A 1 89 ? 8.055 16.625 12.125 1 96.75 89 ASP A C 1
ATOM 645 O O . ASP A 1 89 ? 7.875 16.422 10.922 1 96.75 89 ASP A O 1
ATOM 649 N N . PRO A 1 90 ? 8.18 17.844 12.594 1 94.19 90 PRO A N 1
ATOM 650 C CA . PRO A 1 90 ? 7.914 18.984 11.727 1 94.19 90 PRO A CA 1
ATOM 651 C C . PRO A 1 90 ? 8.875 19.078 10.547 1 94.19 90 PRO A C 1
ATOM 653 O O . PRO A 1 90 ? 8.484 19.484 9.453 1 94.19 90 PRO A O 1
ATOM 656 N N . GLU A 1 91 ? 10.078 18.766 10.766 1 96.12 91 GLU A N 1
ATOM 657 C CA . GLU A 1 91 ? 11.062 18.828 9.688 1 96.12 91 GLU A CA 1
ATOM 658 C C . GLU A 1 91 ? 10.742 17.812 8.586 1 96.12 91 GLU A C 1
ATOM 660 O O . GLU A 1 91 ? 10.742 18.156 7.402 1 96.12 91 GLU A O 1
ATOM 665 N N . LEU A 1 92 ? 10.445 16.594 8.977 1 98.12 92 LEU A N 1
ATOM 666 C CA . LEU A 1 92 ? 10.125 15.547 8.008 1 98.12 92 LEU A CA 1
ATOM 667 C C . LEU A 1 92 ? 8.789 15.836 7.324 1 98.12 92 LEU A C 1
ATOM 669 O O . LEU A 1 92 ? 8.656 15.648 6.113 1 98.12 92 LEU A O 1
ATOM 673 N N . SER A 1 93 ? 7.891 16.297 8.117 1 97.25 93 SER A N 1
ATOM 674 C CA . SER A 1 93 ? 6.586 16.594 7.539 1 97.25 93 SER A CA 1
ATOM 675 C C . SER A 1 93 ? 6.695 17.688 6.473 1 97.25 93 SER A C 1
ATOM 677 O O . SER A 1 93 ? 6.105 17.562 5.398 1 97.25 93 SER A O 1
ATOM 679 N N . SER A 1 94 ? 7.445 18.688 6.75 1 94.62 94 SER A N 1
ATOM 680 C CA . SER A 1 94 ? 7.602 19.781 5.805 1 94.62 94 SER A CA 1
ATOM 681 C C . SER A 1 94 ? 8.344 19.344 4.551 1 94.62 94 SER A C 1
ATOM 683 O O . SER A 1 94 ? 8.109 19.859 3.461 1 94.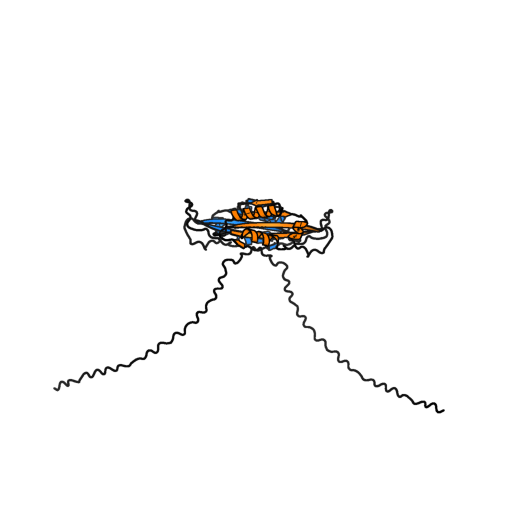62 94 SER A O 1
ATOM 685 N N . LEU A 1 95 ? 9.195 18.406 4.742 1 97.56 95 LEU A N 1
ATOM 686 C CA . LEU A 1 95 ? 10 17.906 3.637 1 97.56 95 LEU A CA 1
ATOM 687 C C . LEU A 1 95 ? 9.172 17.031 2.709 1 97.56 95 LEU A C 1
ATOM 689 O O . LEU A 1 95 ? 9.297 17.109 1.485 1 97.56 95 LEU A O 1
ATOM 693 N N . TYR A 1 96 ? 8.266 16.25 3.283 1 98.25 96 TYR A N 1
ATOM 694 C CA . TYR A 1 96 ? 7.656 15.203 2.48 1 98.25 96 TYR A CA 1
ATOM 695 C C . TYR A 1 96 ? 6.215 15.555 2.129 1 98.25 96 TYR A C 1
ATOM 697 O O . TYR A 1 96 ? 5.613 14.93 1.252 1 98.25 96 TYR A O 1
ATOM 705 N N . LEU A 1 97 ? 5.668 16.578 2.793 1 97.5 97 LEU A N 1
ATOM 706 C CA . LEU A 1 97 ? 4.273 16.922 2.555 1 97.5 97 LEU A CA 1
ATOM 707 C C . LEU A 1 97 ? 4.141 18.359 2.07 1 97.5 97 LEU A C 1
ATOM 709 O O . LEU A 1 97 ? 4.891 19.234 2.506 1 97.5 97 LEU A O 1
ATOM 713 N N . ASP A 1 98 ? 3.227 18.547 1.146 1 96 98 ASP A N 1
ATOM 714 C CA . ASP A 1 98 ? 2.719 19.859 0.74 1 96 98 ASP A CA 1
ATOM 715 C C . ASP A 1 98 ? 1.291 20.078 1.235 1 96 98 ASP A C 1
ATOM 717 O O . ASP A 1 98 ? 0.341 19.547 0.656 1 96 98 ASP A O 1
ATOM 721 N N . CYS A 1 99 ? 1.171 20.906 2.295 1 93 99 CYS A N 1
ATOM 722 C CA . CYS A 1 99 ? -0.131 21.125 2.918 1 93 99 CYS A CA 1
ATOM 723 C C . CYS A 1 99 ? -0.628 22.547 2.66 1 93 99 CYS A C 1
ATOM 725 O O . CYS A 1 99 ? -1.287 23.141 3.514 1 93 99 CYS A O 1
ATOM 727 N N . SER A 1 100 ? -0.269 23.125 1.594 1 85.06 100 SER A N 1
ATOM 728 C CA . SER A 1 100 ? -0.512 24.516 1.278 1 85.06 100 SER A CA 1
ATOM 729 C C . SER A 1 100 ? -2.004 24.812 1.139 1 85.06 100 SER A C 1
ATOM 731 O O . SER A 1 100 ? -2.424 25.969 1.138 1 85.06 100 SER A O 1
ATOM 733 N N . LEU A 1 101 ? -2.807 23.797 1.05 1 76.56 101 LEU A N 1
ATOM 734 C CA . LEU A 1 101 ? -4.246 24 0.938 1 76.56 101 LEU A CA 1
ATOM 735 C C . LEU A 1 101 ? -4.836 24.469 2.264 1 76.56 101 LEU A C 1
ATOM 737 O O . LEU A 1 101 ? -5.965 24.969 2.305 1 76.56 101 LEU A O 1
ATOM 741 N N . LEU A 1 102 ? -4.16 24.219 3.355 1 77.31 102 LEU A N 1
ATOM 742 C CA . LEU A 1 102 ? -4.617 24.703 4.656 1 77.31 102 LEU A CA 1
ATOM 743 C C . LEU A 1 102 ? -4.34 26.188 4.805 1 77.31 102 LEU A C 1
ATOM 745 O O . LEU A 1 102 ? -3.217 26.656 4.578 1 77.31 102 LEU A O 1
ATOM 749 N N . PRO A 1 103 ? -5.527 26.938 4.957 1 70.94 103 PRO A N 1
ATOM 750 C CA . PRO A 1 103 ? -5.25 28.344 5.25 1 70.94 103 PRO A CA 1
ATOM 751 C C . PRO A 1 103 ? -4.359 28.531 6.477 1 70.94 103 PRO A C 1
ATOM 753 O O . PRO A 1 103 ? -4.418 27.719 7.41 1 70.94 103 PRO A O 1
ATOM 756 N N . GLN A 1 104 ? -3.273 28.953 6.219 1 65.44 104 GLN A N 1
ATOM 757 C CA . GLN A 1 104 ? -2.244 29.109 7.242 1 65.44 104 GLN A CA 1
ATOM 758 C C . GLN A 1 104 ? -2.828 29.672 8.531 1 65.44 104 GLN A C 1
ATOM 760 O O . GLN A 1 104 ? -3.365 30.781 8.531 1 65.44 104 GLN A O 1
ATOM 765 N N . THR A 1 105 ? -3.146 28.719 9.375 1 69.62 105 THR A N 1
ATOM 766 C CA . THR A 1 105 ? -3.479 29.125 10.734 1 69.62 105 THR A CA 1
ATOM 767 C C . THR A 1 105 ? -2.367 28.734 11.703 1 69.62 105 THR A C 1
ATOM 769 O O . THR A 1 105 ? -1.464 27.969 11.344 1 69.62 105 THR A O 1
ATOM 772 N N . GLN A 1 106 ? -2.156 29.453 12.727 1 73.75 106 GLN A N 1
ATOM 773 C CA . GLN A 1 106 ? -1.184 29.125 13.766 1 73.75 106 GLN A CA 1
ATOM 774 C C . GLN A 1 106 ? -1.492 27.781 14.422 1 73.75 106 GLN A C 1
ATOM 776 O O . GLN A 1 106 ? -2.643 27.344 14.422 1 73.75 106 GLN A O 1
ATOM 781 N N . ASN A 1 107 ? -0.49 26.953 14.742 1 80.5 107 ASN A N 1
ATOM 782 C CA . ASN A 1 107 ? -0.583 25.719 15.531 1 80.5 107 ASN A CA 1
ATOM 783 C C . ASN A 1 107 ? -1.047 24.547 14.688 1 80.5 107 ASN A C 1
ATOM 785 O O . ASN A 1 107 ? -1.931 23.781 15.102 1 80.5 107 ASN A O 1
ATOM 789 N N . ILE A 1 108 ? -0.531 24.594 13.445 1 85.69 108 ILE A N 1
ATOM 790 C CA . ILE A 1 108 ? -0.837 23.484 12.555 1 85.69 108 ILE A CA 1
ATOM 791 C C . ILE A 1 108 ? 0.122 22.328 12.828 1 85.69 108 ILE A C 1
ATOM 793 O O . ILE A 1 108 ? 1.325 22.547 13 1 85.69 108 ILE A O 1
ATOM 797 N N . GLN A 1 109 ? -0.475 21.203 12.984 1 89.94 109 GLN A N 1
ATOM 798 C CA . GLN A 1 109 ? 0.322 19.984 13.078 1 89.94 109 GLN A CA 1
ATOM 799 C C . GLN A 1 109 ? 0.122 19.094 11.852 1 89.94 109 GLN A C 1
ATOM 801 O O . GLN A 1 109 ? -1.013 18.812 11.461 1 89.94 109 GLN A O 1
ATOM 806 N N . GLU A 1 110 ? 1.267 18.781 11.234 1 93.88 110 GLU A N 1
ATOM 807 C CA . GLU A 1 110 ? 1.241 17.859 10.094 1 93.88 110 GLU A CA 1
ATOM 808 C C . GLU A 1 110 ? 1.601 16.453 10.523 1 93.88 110 GLU A C 1
ATOM 810 O O . GLU A 1 110 ? 2.484 16.25 11.359 1 93.88 110 GLU A O 1
ATOM 815 N N . HIS A 1 111 ? 0.945 15.492 10.008 1 95.88 111 HIS A N 1
ATOM 816 C CA . HIS A 1 111 ? 1.195 14.07 10.219 1 95.88 111 HIS A CA 1
ATOM 817 C C . HIS A 1 111 ? 1.452 13.344 8.906 1 95.88 111 HIS A C 1
ATOM 819 O O . HIS A 1 111 ? 0.617 13.383 7.996 1 95.88 111 HIS A O 1
ATOM 825 N N . TYR A 1 112 ? 2.588 12.734 8.859 1 98.06 112 TYR A N 1
ATOM 826 C CA . TYR A 1 112 ? 2.883 12.008 7.629 1 98.06 112 TYR A CA 1
ATOM 827 C C . TYR A 1 112 ? 2.707 10.508 7.82 1 98.06 112 TYR A C 1
ATOM 829 O O . TYR A 1 112 ? 2.748 10.016 8.945 1 98.06 112 TYR A O 1
ATOM 837 N N . ARG A 1 113 ? 2.488 9.828 6.746 1 98.69 113 ARG A N 1
ATOM 838 C CA . ARG A 1 113 ? 2.396 8.383 6.578 1 98.69 113 ARG A CA 1
ATOM 839 C C . ARG A 1 113 ? 3.172 7.926 5.348 1 98.69 113 ARG A C 1
ATOM 841 O O . ARG A 1 113 ? 2.984 8.461 4.254 1 98.69 113 ARG A O 1
ATOM 848 N N . ILE A 1 114 ? 4.074 6.996 5.547 1 98.81 114 ILE A N 1
ATOM 849 C CA . ILE A 1 114 ? 4.887 6.469 4.453 1 98.81 114 ILE A CA 1
ATOM 850 C C . ILE A 1 114 ? 4.711 4.953 4.367 1 98.81 114 ILE A C 1
ATOM 852 O O . ILE A 1 114 ? 4.836 4.25 5.375 1 98.81 114 ILE A O 1
ATOM 856 N N . VAL A 1 115 ? 4.418 4.477 3.217 1 98.88 115 VAL A N 1
ATOM 857 C CA . VAL A 1 115 ? 4.242 3.047 2.977 1 98.88 115 VAL A CA 1
ATOM 858 C C . VAL A 1 115 ? 5.066 2.623 1.763 1 98.88 115 VAL A C 1
ATOM 860 O O . VAL A 1 115 ? 4.883 3.15 0.663 1 98.88 115 VAL A O 1
ATOM 863 N N . ALA A 1 116 ? 5.93 1.729 1.947 1 98.88 116 ALA A N 1
ATOM 864 C CA . ALA A 1 116 ? 6.66 1.075 0.865 1 98.88 116 ALA A CA 1
ATOM 865 C C . ALA A 1 116 ? 6.305 -0.406 0.778 1 98.88 116 ALA A C 1
ATOM 867 O O . ALA A 1 116 ? 6.246 -1.097 1.798 1 98.88 116 ALA A O 1
ATOM 868 N N . GLN A 1 117 ? 6.066 -0.847 -0.375 1 98.81 117 GLN A N 1
ATOM 869 C CA . GLN A 1 117 ? 5.75 -2.244 -0.644 1 98.81 117 GLN A CA 1
ATOM 870 C C . GLN A 1 117 ? 6.668 -2.824 -1.714 1 98.81 117 GLN A C 1
ATOM 872 O O . GLN A 1 117 ? 6.969 -2.16 -2.707 1 98.81 117 GLN A O 1
ATOM 877 N N . VAL A 1 118 ? 7.066 -3.998 -1.495 1 98.75 118 VAL A N 1
ATOM 878 C CA . VAL A 1 118 ? 7.863 -4.758 -2.455 1 98.75 118 VAL A CA 1
ATOM 879 C C . VAL A 1 118 ? 7.266 -6.152 -2.631 1 98.75 118 VAL A C 1
ATOM 881 O O . VAL A 1 118 ? 6.988 -6.844 -1.647 1 98.75 118 VAL A O 1
ATOM 884 N N . TRP A 1 119 ? 7.023 -6.57 -3.807 1 97.88 119 TRP A N 1
ATOM 885 C CA . TRP A 1 119 ? 6.484 -7.906 -4.035 1 97.88 119 TRP A CA 1
ATOM 886 C C . TRP A 1 119 ? 6.988 -8.477 -5.352 1 97.88 119 TRP A C 1
ATOM 888 O O . TRP A 1 119 ? 7.469 -7.742 -6.219 1 97.88 119 TRP A O 1
ATOM 898 N N . SER A 1 120 ? 6.91 -9.695 -5.504 1 96.38 120 SER A N 1
ATOM 899 C CA . SER A 1 120 ? 7.477 -10.406 -6.645 1 96.38 120 SER A CA 1
ATOM 900 C C . SER A 1 120 ? 6.691 -10.117 -7.922 1 96.38 120 SER A C 1
ATOM 902 O O . SER A 1 120 ? 5.457 -10.078 -7.898 1 96.38 120 SER A O 1
ATOM 904 N N . ALA A 1 121 ? 7.48 -9.969 -8.961 1 94.31 121 ALA A N 1
ATOM 905 C CA . ALA A 1 121 ? 6.914 -9.859 -10.305 1 94.31 121 ALA A CA 1
ATOM 906 C C . ALA A 1 121 ? 7.25 -11.086 -11.148 1 94.31 121 ALA A C 1
ATOM 908 O O . ALA A 1 121 ? 7.293 -11.008 -12.375 1 94.31 121 ALA A O 1
ATOM 909 N N . GLY A 1 122 ? 7.555 -12.125 -10.469 1 89.19 122 GLY A N 1
ATOM 910 C CA . GLY A 1 122 ? 8.086 -13.266 -11.195 1 89.19 122 GLY A CA 1
ATOM 911 C C . GLY A 1 122 ? 9.578 -13.172 -11.453 1 89.19 122 GLY A C 1
ATOM 912 O O . GLY A 1 122 ? 10.375 -13.773 -10.727 1 89.19 122 GLY A O 1
ATOM 913 N N . GLU A 1 123 ? 9.961 -12.414 -12.555 1 87.88 123 GLU A N 1
ATOM 914 C CA . GLU A 1 123 ? 11.367 -12.125 -12.828 1 87.88 123 GLU A CA 1
ATOM 915 C C . GLU A 1 123 ? 11.742 -10.719 -12.391 1 87.88 123 GLU A C 1
ATOM 917 O O . GLU A 1 123 ? 11.875 -9.812 -13.219 1 87.88 123 GLU A O 1
ATOM 922 N N . GLY A 1 124 ? 11.773 -10.5 -11.188 1 95.25 124 GLY A N 1
ATOM 923 C CA . GLY A 1 124 ? 12.047 -9.219 -10.562 1 95.25 124 GLY A CA 1
ATOM 924 C C . GLY A 1 124 ? 11.031 -8.844 -9.492 1 95.25 124 GLY A C 1
ATOM 925 O O . GLY A 1 124 ? 10.406 -9.727 -8.891 1 95.25 124 GLY A O 1
ATOM 926 N N . SER A 1 125 ? 11.07 -7.531 -9.242 1 97.88 125 SER A N 1
ATOM 927 C CA . SER A 1 125 ? 10.203 -7.078 -8.156 1 97.88 125 SER A CA 1
ATOM 928 C C . SER A 1 125 ? 9.461 -5.797 -8.539 1 97.88 125 SER A C 1
ATOM 930 O O . SER A 1 125 ? 9.984 -4.977 -9.297 1 97.88 125 SER A O 1
ATOM 932 N N . ASN A 1 126 ? 8.289 -5.73 -8.094 1 97.81 126 ASN A N 1
ATOM 933 C CA . ASN A 1 126 ? 7.551 -4.469 -8.094 1 97.81 126 ASN A CA 1
ATOM 934 C C . ASN A 1 126 ? 7.75 -3.701 -6.789 1 97.81 126 ASN A C 1
ATOM 936 O O . ASN A 1 126 ? 7.863 -4.305 -5.723 1 97.81 126 ASN A O 1
ATOM 940 N N . VAL A 1 127 ? 7.789 -2.393 -6.895 1 98.44 127 VAL A N 1
ATOM 941 C CA . VAL A 1 127 ? 7.918 -1.514 -5.738 1 98.44 127 VAL A CA 1
ATOM 942 C C . VAL A 1 127 ? 6.871 -0.405 -5.812 1 98.44 127 VAL A C 1
ATOM 944 O O . VAL A 1 127 ? 6.664 0.192 -6.871 1 98.44 127 VAL A O 1
ATOM 947 N N . SER A 1 128 ? 6.176 -0.219 -4.773 1 98.19 128 SER A N 1
ATOM 948 C CA . SER A 1 128 ? 5.324 0.955 -4.609 1 98.19 128 SER A CA 1
ATOM 949 C C . SER A 1 128 ? 5.688 1.725 -3.342 1 98.19 128 SER A C 1
ATOM 951 O O . SER A 1 128 ? 5.949 1.124 -2.297 1 98.19 128 SER A O 1
ATOM 953 N N . VAL A 1 129 ? 5.789 2.988 -3.422 1 98.44 129 VAL A N 1
ATOM 954 C CA . VAL A 1 129 ? 6.027 3.852 -2.27 1 98.44 129 VAL A CA 1
ATOM 955 C C . VAL A 1 129 ? 5.074 5.043 -2.311 1 98.44 129 VAL A C 1
ATOM 957 O O . VAL A 1 129 ? 4.895 5.668 -3.357 1 98.44 129 VAL A O 1
ATOM 960 N N . MET A 1 130 ? 4.461 5.312 -1.244 1 97.5 130 MET A N 1
ATOM 961 C CA . MET A 1 130 ? 3.564 6.465 -1.19 1 97.5 130 MET A CA 1
ATOM 962 C C . MET A 1 130 ? 3.736 7.227 0.118 1 97.5 130 MET A C 1
ATOM 964 O O . MET A 1 130 ? 4.004 6.629 1.161 1 97.5 130 MET A O 1
ATOM 968 N N . VAL A 1 131 ? 3.648 8.469 0.05 1 98.38 131 VAL A N 1
ATOM 969 C CA . VAL A 1 131 ? 3.621 9.383 1.189 1 98.38 131 VAL A CA 1
ATOM 970 C C . VAL A 1 131 ? 2.291 10.125 1.224 1 98.38 131 VAL A C 1
ATOM 972 O O . VAL A 1 131 ? 1.883 10.727 0.227 1 98.38 131 VAL A O 1
ATOM 975 N N . THR A 1 132 ? 1.611 9.992 2.299 1 98 132 THR A N 1
ATOM 976 C CA . THR A 1 132 ? 0.362 10.711 2.535 1 98 132 THR A CA 1
ATOM 977 C C . THR A 1 132 ? 0.394 11.422 3.885 1 98 132 THR A C 1
ATOM 979 O O . THR A 1 132 ? 1.322 11.227 4.672 1 98 132 THR A O 1
ATOM 982 N N . GLY A 1 133 ? -0.57 12.281 4.074 1 97.19 133 GLY A N 1
ATOM 983 C CA . GLY A 1 133 ? -0.601 12.969 5.359 1 97.19 133 GLY A CA 1
ATOM 984 C C . GLY A 1 133 ? -1.743 13.961 5.477 1 97.19 133 GLY A C 1
ATOM 985 O O . GLY A 1 133 ? -2.516 14.141 4.535 1 97.19 133 GLY A O 1
ATOM 986 N N . THR A 1 134 ? -1.878 14.453 6.645 1 95.06 134 THR A N 1
ATOM 987 C CA . THR A 1 134 ? -2.896 15.453 6.949 1 95.06 134 THR A CA 1
ATOM 988 C C . THR A 1 134 ? -2.305 16.594 7.77 1 95.06 134 THR A C 1
ATOM 990 O O . THR A 1 134 ? -1.252 16.438 8.391 1 95.06 134 THR A O 1
ATOM 993 N N . ALA A 1 135 ? -2.969 17.625 7.645 1 93.5 135 ALA A N 1
ATOM 994 C CA . ALA A 1 135 ? -2.664 18.781 8.477 1 93.5 135 ALA A CA 1
ATOM 995 C C . ALA A 1 135 ? -3.916 19.297 9.188 1 93.5 135 ALA A C 1
ATOM 997 O O . ALA A 1 135 ? -4.996 19.344 8.594 1 93.5 135 ALA A O 1
ATOM 998 N N . GLY A 1 136 ? -3.779 19.594 10.391 1 88.38 136 GLY A N 1
ATOM 999 C CA . GLY A 1 136 ? -4.879 20.156 11.156 1 88.38 136 GLY A CA 1
ATOM 1000 C C . GLY A 1 136 ? -4.422 20.906 12.398 1 88.38 136 GLY A C 1
ATOM 1001 O O . GLY A 1 136 ? -3.227 20.953 12.695 1 88.38 136 GLY A O 1
ATOM 1002 N N . LEU A 1 137 ? -5.422 21.594 13.023 1 78.88 137 LEU A N 1
ATOM 1003 C CA . LEU A 1 137 ? -5.113 22.406 14.203 1 78.88 137 LEU A CA 1
ATOM 1004 C C . LEU A 1 137 ? -4.781 21.516 15.398 1 78.88 137 LEU A C 1
ATOM 1006 O O . LEU A 1 137 ? -5.402 20.469 15.586 1 78.88 137 LEU A O 1
ATOM 1010 N N . ASP A 1 138 ? -3.668 21.781 15.906 1 66.69 138 ASP A N 1
ATOM 1011 C CA . ASP A 1 138 ? -3.279 21.109 17.141 1 66.69 138 ASP A CA 1
ATOM 1012 C C . ASP A 1 138 ? -3.904 21.797 18.359 1 66.69 138 ASP A C 1
ATOM 1014 O O . ASP A 1 138 ? -3.314 22.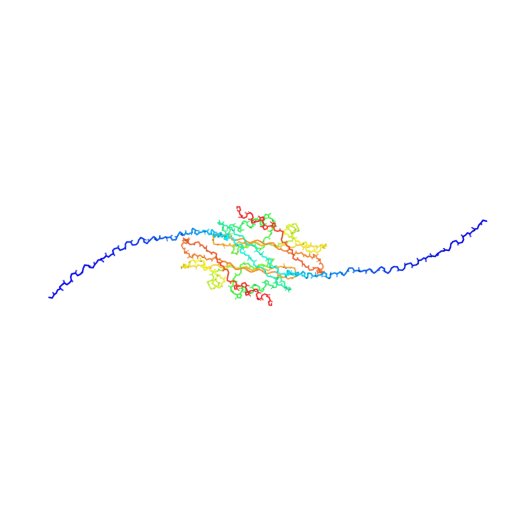703 18.938 1 66.69 138 ASP A O 1
ATOM 1018 N N . THR A 1 139 ? -5.156 21.875 18.375 1 59 139 THR A N 1
ATOM 1019 C CA . THR A 1 139 ? -5.648 22.656 19.5 1 59 139 THR A CA 1
ATOM 1020 C C . THR A 1 139 ? -5.797 21.797 20.75 1 59 139 THR A C 1
ATOM 1022 O O . THR A 1 139 ? -6.145 20.625 20.656 1 59 139 THR A O 1
ATOM 1025 N N . ALA A 1 140 ? -5.129 22.234 21.703 1 53.31 140 ALA A N 1
ATOM 1026 C CA . ALA A 1 140 ? -5.145 21.625 23.016 1 53.31 140 ALA A CA 1
ATOM 1027 C C . ALA A 1 140 ? -6.574 21.328 23.469 1 53.31 140 ALA A C 1
ATOM 1029 O O . ALA A 1 140 ? -6.816 20.375 24.219 1 53.31 140 ALA A O 1
ATOM 1030 N N . ASP A 1 141 ? -7.414 22.172 23.172 1 51.59 141 ASP A N 1
ATOM 1031 C CA . ASP A 1 141 ? -8.711 22.078 23.844 1 51.59 141 ASP A CA 1
ATOM 1032 C C . ASP A 1 141 ? -9.672 21.203 23.047 1 51.59 141 ASP A C 1
ATOM 1034 O O . ASP A 1 141 ? -10.82 21 23.469 1 51.59 141 ASP A O 1
ATOM 1038 N N . GLY A 1 142 ? -9.156 20.469 22.141 1 52.62 142 GLY A N 1
ATOM 1039 C CA . GLY A 1 142 ? -10.039 19.547 21.438 1 52.62 142 GLY A CA 1
ATOM 1040 C C . GLY A 1 142 ? -11.062 20.25 20.562 1 52.62 142 GLY A C 1
ATOM 1041 O O . GLY A 1 142 ? -11.906 19.609 19.938 1 52.62 142 GLY A O 1
ATOM 1042 N N . ASN A 1 143 ? -11.336 21.516 20.859 1 51.78 143 ASN A N 1
ATOM 1043 C CA . ASN A 1 143 ? -12.367 22.297 20.172 1 51.78 143 ASN A CA 1
ATOM 1044 C C . ASN A 1 143 ? -11.906 22.734 18.797 1 51.78 143 ASN A C 1
ATOM 1046 O O . ASN A 1 143 ? -11.664 23.922 18.562 1 51.78 143 ASN A O 1
ATOM 1050 N N . ASP A 1 144 ? -11.281 21.891 18.109 1 55.97 144 ASP A N 1
ATOM 1051 C CA . ASP A 1 144 ? -10.656 22.281 16.844 1 55.97 144 ASP A CA 1
ATOM 1052 C C . ASP A 1 144 ? -11.695 22.484 15.75 1 55.97 144 ASP A C 1
ATOM 1054 O O . ASP A 1 144 ? -12.336 21.531 15.312 1 55.97 144 ASP A O 1
ATOM 1058 N N . LYS A 1 145 ? -12.039 23.781 15.562 1 62.72 145 LYS A N 1
ATOM 1059 C CA . LYS A 1 145 ? -13.023 24.203 14.562 1 62.72 145 LYS A CA 1
ATOM 1060 C C . LYS A 1 145 ? -12.5 23.953 13.148 1 62.72 145 LYS A C 1
ATOM 1062 O O . LYS A 1 145 ? -13.266 24.031 12.18 1 62.72 145 LYS A O 1
ATOM 1067 N N . VAL A 1 146 ? -11.188 23.641 13.094 1 71.69 146 VAL A N 1
ATOM 1068 C CA . VAL A 1 146 ? -10.711 23.484 11.727 1 71.69 146 VAL A CA 1
ATOM 1069 C C . VAL A 1 146 ? -10.547 22 11.398 1 71.69 146 VAL A C 1
ATOM 1071 O O . VAL A 1 146 ? -9.82 21.281 12.094 1 71.69 146 VAL A O 1
ATOM 1074 N N . LYS A 1 147 ? -11.25 21.578 10.469 1 80.5 147 LYS A N 1
ATOM 1075 C CA . LYS A 1 147 ? -11.164 20.203 9.984 1 80.5 147 LYS A CA 1
ATOM 1076 C C . LYS A 1 147 ? -9.812 19.938 9.336 1 80.5 147 LYS A C 1
ATOM 1078 O O . LYS A 1 147 ? -9.281 20.781 8.617 1 80.5 147 LYS A O 1
ATOM 1083 N N . PRO A 1 148 ? -9.234 18.797 9.703 1 87.81 148 PRO A N 1
ATOM 1084 C CA . PRO A 1 148 ? -7.965 18.5 9.047 1 87.81 148 PRO A CA 1
ATOM 1085 C C . PRO A 1 148 ? -8.094 18.422 7.523 1 87.81 148 PRO A C 1
ATOM 1087 O O . PRO A 1 148 ? -9.172 18.125 7.004 1 87.81 148 PRO A O 1
ATOM 1090 N N . VAL A 1 149 ? -6.988 18.766 6.871 1 90.88 149 VAL A N 1
ATOM 1091 C CA . VAL A 1 149 ? -6.961 18.688 5.414 1 90.88 149 VAL A CA 1
ATOM 1092 C C . VAL A 1 149 ? -5.93 17.656 4.969 1 90.88 149 VAL A C 1
ATOM 1094 O O . VAL A 1 149 ? -4.938 17.422 5.664 1 90.88 149 VAL A O 1
ATOM 1097 N N . GLU A 1 150 ? -6.211 17.094 3.873 1 94.38 150 GLU A N 1
ATOM 1098 C CA . GLU A 1 150 ? -5.258 16.172 3.275 1 94.38 150 GLU A CA 1
ATOM 1099 C C . GLU A 1 150 ? -4.121 16.906 2.582 1 94.38 150 GLU A C 1
ATOM 1101 O O . GLU A 1 150 ? -4.359 17.859 1.825 1 94.38 150 GLU A O 1
ATOM 1106 N N . CYS A 1 151 ? -2.965 16.5 2.887 1 96 151 CYS A N 1
ATOM 1107 C CA . CYS A 1 151 ? -1.783 17.047 2.227 1 96 151 CYS A CA 1
ATOM 1108 C C . CYS A 1 151 ? -1.395 16.203 1.021 1 96 151 CYS A C 1
ATOM 1110 O O . CYS A 1 151 ? -1.84 15.055 0.894 1 96 151 CYS A O 1
ATOM 1112 N N . LYS A 1 152 ? -0.554 16.812 0.2 1 95.12 152 LYS A N 1
ATOM 1113 C CA . LYS A 1 152 ? 0.017 16.094 -0.933 1 95.12 152 LYS A CA 1
ATOM 1114 C C . LYS A 1 152 ? 1.482 15.75 -0.684 1 95.12 152 LYS A C 1
ATOM 1116 O O . LYS A 1 152 ? 2.184 16.469 0.027 1 95.12 152 LYS A O 1
ATOM 1121 N N . SER A 1 153 ? 1.853 14.672 -1.249 1 97.5 153 SER A N 1
ATOM 1122 C CA . SER A 1 153 ? 3.273 14.344 -1.197 1 97.5 153 SER A CA 1
ATOM 1123 C C . SER A 1 153 ? 4.094 15.32 -2.033 1 97.5 153 SER A C 1
ATOM 1125 O O . SER A 1 153 ? 3.674 15.719 -3.119 1 97.5 153 SER A O 1
ATOM 1127 N N . THR A 1 154 ? 5.312 15.609 -1.597 1 97.5 154 THR A N 1
ATOM 1128 C CA . THR A 1 154 ? 6.23 16.406 -2.408 1 97.5 154 THR A CA 1
ATOM 1129 C C . THR A 1 154 ? 6.91 15.523 -3.461 1 97.5 154 THR A C 1
ATOM 1131 O O . THR A 1 154 ? 7.516 16.047 -4.402 1 97.5 154 THR A O 1
ATOM 1134 N N . GLY A 1 155 ? 6.938 14.227 -3.24 1 97.69 155 GLY A N 1
ATOM 1135 C CA . GLY A 1 155 ? 7.57 13.297 -4.16 1 97.69 155 GLY A CA 1
ATOM 1136 C C . GLY A 1 155 ? 9.031 13.031 -3.834 1 97.69 155 GLY A C 1
ATOM 1137 O O . GLY A 1 155 ? 9.648 12.148 -4.426 1 97.69 155 GLY A O 1
ATOM 1138 N N . ILE A 1 156 ? 9.555 13.703 -2.871 1 98.38 156 ILE A N 1
ATOM 1139 C CA . ILE A 1 156 ? 10.977 13.641 -2.568 1 98.38 156 ILE A CA 1
ATOM 1140 C C . ILE A 1 156 ? 11.336 12.25 -2.035 1 98.38 156 ILE A C 1
ATOM 1142 O O . ILE A 1 156 ? 12.281 11.617 -2.514 1 98.38 156 ILE A O 1
ATOM 1146 N N . PHE A 1 157 ? 10.617 11.82 -1.076 1 98.5 157 PHE A N 1
ATOM 1147 C CA . PHE A 1 157 ? 10.922 10.523 -0.485 1 98.5 157 PHE A CA 1
ATOM 1148 C C . PHE A 1 157 ? 10.836 9.422 -1.531 1 98.5 157 PHE A C 1
ATOM 1150 O O . PHE A 1 157 ? 11.734 8.586 -1.634 1 98.5 157 PHE A O 1
ATOM 1157 N N . GLU A 1 158 ? 9.758 9.438 -2.266 1 98.38 158 GLU A N 1
ATOM 1158 C CA . GLU A 1 158 ? 9.484 8.414 -3.271 1 98.38 158 GLU A CA 1
ATOM 1159 C C . GLU A 1 158 ? 10.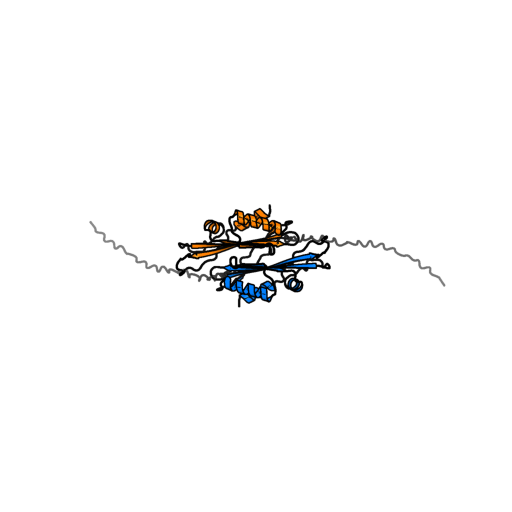578 8.375 -4.332 1 98.38 158 GLU A C 1
ATOM 1161 O O . GLU A 1 158 ? 11.102 7.305 -4.648 1 98.38 158 GLU A O 1
ATOM 1166 N N . LYS A 1 159 ? 10.883 9.492 -4.844 1 97.88 159 LYS A N 1
ATOM 1167 C CA . LYS A 1 159 ? 11.883 9.586 -5.895 1 97.88 159 LYS A CA 1
ATOM 1168 C C . LYS A 1 159 ? 13.25 9.117 -5.395 1 97.88 159 LYS A C 1
ATOM 1170 O O . LYS A 1 159 ? 13.922 8.328 -6.055 1 97.88 159 LYS A O 1
ATOM 1175 N N . ASP A 1 160 ? 13.641 9.586 -4.215 1 98.25 160 ASP A N 1
ATOM 1176 C CA . ASP A 1 160 ? 14.945 9.242 -3.664 1 98.25 160 ASP A CA 1
ATOM 1177 C C . ASP A 1 160 ? 15.055 7.75 -3.377 1 98.25 160 ASP A C 1
ATOM 1179 O O . ASP A 1 160 ? 16.078 7.125 -3.678 1 98.25 160 ASP A O 1
ATOM 1183 N N . LEU A 1 161 ? 14.078 7.18 -2.773 1 98.69 161 LEU A N 1
ATOM 1184 C CA . LEU A 1 161 ? 14.102 5.754 -2.465 1 98.69 161 LEU A CA 1
ATOM 1185 C C . LEU A 1 161 ? 14.188 4.922 -3.74 1 98.69 161 LEU A C 1
ATOM 1187 O O . LEU A 1 161 ? 15 3.996 -3.826 1 98.69 161 LEU A O 1
ATOM 1191 N N . LEU A 1 162 ? 13.359 5.281 -4.691 1 98.06 162 LEU A N 1
ATOM 1192 C CA . LEU A 1 162 ? 13.344 4.504 -5.926 1 98.06 162 LEU A CA 1
ATOM 1193 C C . LEU A 1 162 ? 14.695 4.586 -6.633 1 98.06 162 LEU A C 1
ATOM 1195 O O . LEU A 1 162 ? 15.172 3.594 -7.191 1 98.06 162 LEU A O 1
ATOM 1199 N N . GLU A 1 163 ? 15.273 5.727 -6.637 1 97.69 163 GLU A N 1
ATOM 1200 C CA . GLU A 1 163 ? 16.594 5.875 -7.223 1 97.69 163 GLU A CA 1
ATOM 1201 C C . GLU A 1 163 ? 17.625 4.992 -6.512 1 97.69 163 GLU A C 1
ATOM 1203 O O . GLU A 1 163 ? 18.453 4.359 -7.156 1 97.69 163 GLU A O 1
ATOM 1208 N N . ARG A 1 164 ? 17.5 4.926 -5.258 1 97.38 164 ARG A N 1
ATOM 1209 C CA . ARG A 1 164 ? 18.422 4.102 -4.469 1 97.38 164 ARG A CA 1
ATOM 1210 C C . ARG A 1 164 ? 18.234 2.623 -4.793 1 97.38 164 ARG A C 1
ATOM 1212 O O . ARG A 1 164 ? 19.219 1.875 -4.859 1 97.38 164 ARG A O 1
ATOM 1219 N N . LEU A 1 165 ? 17.047 2.18 -4.949 1 98.19 165 LEU A N 1
ATOM 1220 C CA . LEU A 1 165 ? 16.75 0.766 -5.156 1 98.19 165 LEU A CA 1
ATOM 1221 C C . LEU A 1 165 ? 17.219 0.313 -6.539 1 98.19 165 LEU A C 1
ATOM 1223 O O . LEU A 1 165 ? 17.391 -0.884 -6.777 1 98.19 165 LEU A O 1
ATOM 1227 N N . ARG A 1 166 ? 17.391 1.207 -7.434 1 95.75 166 ARG A N 1
ATOM 1228 C CA . ARG A 1 166 ? 17.781 0.861 -8.797 1 95.75 166 ARG A CA 1
ATOM 1229 C C . ARG A 1 166 ? 19.297 0.794 -8.938 1 95.75 166 ARG A C 1
ATOM 1231 O O . ARG A 1 166 ? 19.812 0.431 -9.992 1 95.75 166 ARG A O 1
ATOM 1238 N N . LYS A 1 167 ? 20.016 1.209 -8.047 1 88.81 167 LYS A N 1
ATOM 1239 C CA . LYS A 1 167 ? 21.484 1.17 -8.07 1 88.81 167 LYS A CA 1
ATOM 1240 C C . LYS A 1 167 ? 22 -0.178 -7.582 1 88.81 167 LYS A C 1
ATOM 1242 O O . LYS A 1 167 ? 21.359 -0.841 -6.77 1 88.81 167 LYS A O 1
ATOM 1247 N N . MET B 1 1 ? -14.836 -48.969 -100.5 1 31.91 1 MET B N 1
ATOM 1248 C CA . MET B 1 1 ? -15.125 -48.344 -99.25 1 31.91 1 MET B CA 1
ATOM 1249 C C . MET B 1 1 ? -13.93 -47.531 -98.75 1 31.91 1 MET B C 1
ATOM 1251 O O . MET B 1 1 ? -12.859 -48.094 -98.5 1 31.91 1 MET B O 1
ATOM 1255 N N . ARG B 1 2 ? -13.781 -46.188 -99.312 1 34.03 2 ARG B N 1
ATOM 1256 C CA . ARG B 1 2 ? -12.789 -45.156 -99.562 1 34.03 2 ARG B CA 1
ATOM 1257 C C . ARG B 1 2 ? -12.328 -44.5 -98.25 1 34.03 2 ARG B C 1
ATOM 1259 O O . ARG B 1 2 ? -13.133 -43.906 -97.562 1 34.03 2 ARG B O 1
ATOM 1266 N N . ARG B 1 3 ? -11.367 -45.156 -97.5 1 39.16 3 ARG B N 1
ATOM 1267 C CA . ARG B 1 3 ? -10.617 -44.844 -96.312 1 39.16 3 ARG B CA 1
ATOM 1268 C C . ARG B 1 3 ? -10.047 -43.406 -96.375 1 39.16 3 ARG B C 1
ATOM 1270 O O . ARG B 1 3 ? -9.133 -43.125 -97.188 1 39.16 3 ARG B O 1
ATOM 1277 N N . ILE B 1 4 ? -11.086 -42.406 -96.5 1 34.94 4 ILE B N 1
ATOM 1278 C CA . ILE B 1 4 ? -10.703 -41.031 -96.625 1 34.94 4 ILE B CA 1
ATOM 1279 C C . ILE B 1 4 ? -9.766 -40.594 -95.5 1 34.94 4 ILE B C 1
ATOM 1281 O O . ILE B 1 4 ? -10.125 -40.719 -94.312 1 34.94 4 ILE B O 1
ATOM 1285 N N . LEU B 1 5 ? -8.438 -40.562 -95.688 1 32.75 5 LEU B N 1
ATOM 1286 C CA . LEU B 1 5 ? -7.18 -40.25 -95 1 32.75 5 LEU B CA 1
ATOM 1287 C C . LEU B 1 5 ? -7.156 -38.812 -94.5 1 32.75 5 LEU B C 1
ATOM 1289 O O . LEU B 1 5 ? -6.109 -38.312 -94.125 1 32.75 5 LEU B O 1
ATOM 1293 N N . ALA B 1 6 ? -8.398 -38.094 -94.375 1 32.78 6 ALA B N 1
ATOM 1294 C CA . ALA B 1 6 ? -8.102 -36.656 -94.375 1 32.78 6 ALA B CA 1
ATOM 1295 C C . ALA B 1 6 ? -7.18 -36.281 -93.25 1 32.78 6 ALA B C 1
ATOM 1297 O O . ALA B 1 6 ? -7.309 -36.812 -92.125 1 32.78 6 ALA B O 1
ATOM 1298 N N . THR B 1 7 ? -6.066 -35.531 -93.562 1 31.3 7 THR B N 1
ATOM 1299 C CA . THR B 1 7 ? -4.844 -34.906 -93.062 1 31.3 7 THR B CA 1
ATOM 1300 C C . THR B 1 7 ? -5.164 -33.844 -92 1 31.3 7 THR B C 1
ATOM 1302 O O . THR B 1 7 ? -5.785 -32.812 -92.375 1 31.3 7 THR B O 1
ATOM 1305 N N . ALA B 1 8 ? -5.668 -34.188 -90.75 1 31.23 8 ALA B N 1
ATOM 1306 C CA . ALA B 1 8 ? -6.012 -33.281 -89.688 1 31.23 8 ALA B CA 1
ATOM 1307 C C . ALA B 1 8 ? -4.844 -32.344 -89.375 1 31.23 8 ALA B C 1
ATOM 1309 O O . ALA B 1 8 ? -3.764 -32.812 -89 1 31.23 8 ALA B O 1
ATOM 1310 N N . ALA B 1 9 ? -4.691 -31.203 -90.188 1 2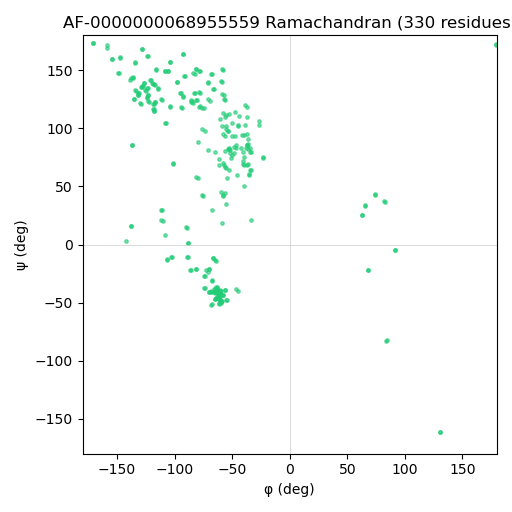7.84 9 ALA B N 1
ATOM 1311 C CA . ALA B 1 9 ? -3.701 -30.125 -90.062 1 27.84 9 ALA B CA 1
ATOM 1312 C C . ALA B 1 9 ? -3.686 -29.516 -88.688 1 27.84 9 ALA B C 1
ATOM 1314 O O . ALA B 1 9 ? -4.684 -28.938 -88.188 1 27.84 9 ALA B O 1
ATOM 1315 N N . ALA B 1 10 ? -2.992 -30.125 -87.688 1 31 10 ALA B N 1
ATOM 1316 C CA . ALA B 1 10 ? -2.775 -29.734 -86.25 1 31 10 ALA B CA 1
ATOM 1317 C C . ALA B 1 10 ? -2.117 -28.359 -86.188 1 31 10 ALA B C 1
ATOM 1319 O O . ALA B 1 10 ? -0.954 -28.188 -86.562 1 31 10 ALA B O 1
ATOM 1320 N N . LEU B 1 11 ? -2.895 -27.219 -86.562 1 27.8 11 LEU B N 1
ATOM 1321 C CA . LEU B 1 11 ? -2.348 -25.875 -86.5 1 27.8 11 LEU B CA 1
ATOM 1322 C C . LEU B 1 11 ? -1.839 -25.547 -85.125 1 27.8 11 LEU B C 1
ATOM 1324 O O . LEU B 1 11 ? -2.584 -25.656 -84.125 1 27.8 11 LEU B O 1
ATOM 1328 N N . CYS B 1 12 ? -0.509 -25.75 -84.812 1 29.88 12 CYS B N 1
ATOM 1329 C CA . CYS B 1 12 ? 0.344 -25.469 -83.625 1 29.88 12 CYS B CA 1
ATOM 1330 C C . CYS B 1 12 ? 0.326 -23.984 -83.312 1 29.88 12 CYS B C 1
ATOM 1332 O O . CYS B 1 12 ? 0.978 -23.188 -84 1 29.88 12 CYS B O 1
ATOM 1334 N N . LEU B 1 13 ? -0.89 -23.219 -83.375 1 29.91 13 LEU B N 1
ATOM 1335 C CA . LEU B 1 13 ? -0.738 -21.797 -83.062 1 29.91 13 LEU B CA 1
ATOM 1336 C C . LEU B 1 13 ? -0.059 -21.562 -81.75 1 29.91 13 LEU B C 1
ATOM 1338 O O . LEU B 1 13 ? -0.499 -22.094 -80.688 1 29.91 13 LEU B O 1
ATOM 1342 N N . GLY B 1 14 ? 1.281 -21.297 -81.688 1 31.45 14 GLY B N 1
ATOM 1343 C CA . GLY B 1 14 ? 2.273 -20.906 -80.688 1 31.45 14 GLY B CA 1
ATOM 1344 C C . GLY B 1 14 ? 1.919 -19.641 -79.938 1 31.45 14 GLY B C 1
ATOM 1345 O O . GLY B 1 14 ? 2.264 -18.531 -80.375 1 31.45 14 GLY B O 1
ATOM 1346 N N . GLY B 1 15 ? 0.624 -19.312 -79.625 1 30.64 15 GLY B N 1
ATOM 1347 C CA . GLY B 1 15 ? 0.439 -17.969 -79.125 1 30.64 15 GLY B CA 1
ATOM 1348 C C . GLY B 1 15 ? 1.235 -17.703 -77.812 1 30.64 15 GLY B C 1
ATOM 1349 O O . GLY B 1 15 ? 1.395 -18.594 -77 1 30.64 15 GLY B O 1
ATOM 1350 N N . CYS B 1 16 ? 2.311 -16.906 -77.875 1 32.62 16 CYS B N 1
ATOM 1351 C CA . CYS B 1 16 ? 3.234 -16.344 -76.875 1 32.62 16 CYS B CA 1
ATOM 1352 C C . CYS B 1 16 ? 2.479 -15.633 -75.812 1 32.62 16 CYS B C 1
ATOM 1354 O O . CYS B 1 16 ? 1.812 -14.617 -76 1 32.62 16 CYS B O 1
ATOM 1356 N N . ILE B 1 17 ? 1.65 -16.281 -75 1 32.88 17 ILE B N 1
ATOM 1357 C CA . ILE B 1 17 ? 0.91 -15.633 -73.875 1 32.88 17 ILE B CA 1
ATOM 1358 C C . ILE B 1 17 ? 1.878 -14.8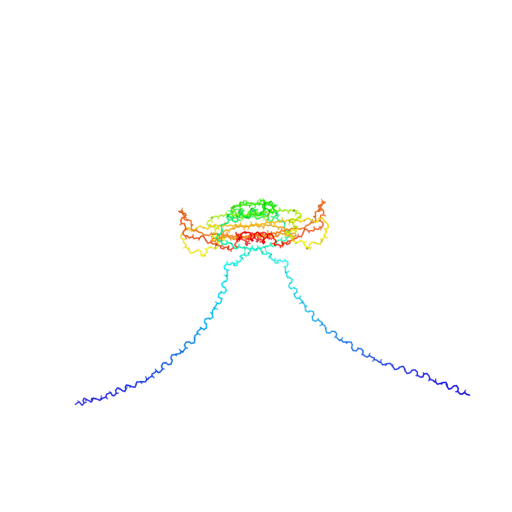83 -73 1 32.88 17 ILE B C 1
ATOM 1360 O O . ILE B 1 17 ? 2.809 -15.477 -72.438 1 32.88 17 ILE B O 1
ATOM 1364 N N . THR B 1 18 ? 2.291 -13.609 -73.375 1 31.05 18 THR B N 1
ATOM 1365 C CA . THR B 1 18 ? 3.113 -12.711 -72.562 1 31.05 18 THR B CA 1
ATOM 1366 C C . THR B 1 18 ? 2.531 -12.555 -71.188 1 31.05 18 THR B C 1
ATOM 1368 O O . THR B 1 18 ? 1.401 -12.086 -71 1 31.05 18 THR B O 1
ATOM 1371 N N . VAL B 1 19 ? 2.695 -13.492 -70.25 1 30.33 19 VAL B N 1
ATOM 1372 C CA . VAL B 1 19 ? 2.258 -13.484 -68.875 1 30.33 19 VAL B CA 1
ATOM 1373 C C . VAL B 1 19 ? 2.818 -12.258 -68.188 1 30.33 19 VAL B C 1
ATOM 1375 O O . VAL B 1 19 ? 4.035 -12.094 -68.062 1 30.33 19 VAL B O 1
ATOM 1378 N N . TYR B 1 20 ? 2.385 -11 -68.562 1 28.67 20 TYR B N 1
ATOM 1379 C CA . TYR B 1 20 ? 2.787 -9.82 -67.812 1 28.67 20 TYR B CA 1
ATOM 1380 C C . TYR B 1 20 ? 2.547 -10.008 -66.375 1 28.67 20 TYR B C 1
ATOM 1382 O O . TYR B 1 20 ? 1.424 -10.297 -65.938 1 28.67 20 TYR B O 1
ATOM 1390 N N . GLY B 1 21 ? 3.365 -10.75 -65.625 1 29.91 21 GLY B N 1
ATOM 1391 C CA . GLY B 1 21 ? 3.324 -10.961 -64.188 1 29.91 21 GLY B CA 1
ATOM 1392 C C . GLY B 1 21 ? 3.219 -9.664 -63.375 1 29.91 21 GLY B C 1
ATOM 1393 O O . GLY B 1 21 ? 3.791 -8.648 -63.781 1 29.91 21 GLY B O 1
ATOM 1394 N N . PRO B 1 22 ? 2.053 -9.375 -62.844 1 32.41 22 PRO B N 1
ATOM 1395 C CA . PRO B 1 22 ? 1.873 -8.156 -62.062 1 32.41 22 PRO B CA 1
ATOM 1396 C C . PRO B 1 22 ? 3.014 -7.91 -61.094 1 32.41 22 PRO B C 1
ATOM 1398 O O . PRO B 1 22 ? 3.656 -8.859 -60.625 1 32.41 22 PRO B O 1
ATOM 1401 N N . VAL B 1 23 ? 3.838 -6.879 -61.344 1 28.47 23 VAL B N 1
ATOM 1402 C CA . VAL B 1 23 ? 4.863 -6.359 -60.438 1 28.47 23 VAL B CA 1
ATOM 1403 C C . VAL B 1 23 ? 4.277 -6.172 -59.031 1 28.47 23 VAL B C 1
ATOM 1405 O O . VAL B 1 23 ? 3.23 -5.535 -58.875 1 28.47 23 VAL B O 1
ATOM 1408 N N . LYS B 1 24 ? 4.438 -7.191 -58.219 1 30.12 24 LYS B N 1
ATOM 1409 C CA . LYS B 1 24 ? 4.105 -7.117 -56.812 1 30.12 24 LYS B CA 1
ATOM 1410 C C . LYS B 1 24 ? 4.684 -5.852 -56.156 1 30.12 24 LYS B C 1
ATOM 1412 O O . LYS B 1 24 ? 5.891 -5.605 -56.25 1 30.12 24 LYS B O 1
ATOM 1417 N N . THR B 1 25 ? 4 -4.723 -56.375 1 29.62 25 THR B N 1
ATOM 1418 C CA . THR B 1 25 ? 4.348 -3.521 -55.625 1 29.62 25 THR B CA 1
ATOM 1419 C C . THR B 1 25 ? 4.73 -3.875 -54.188 1 29.62 25 THR B C 1
ATOM 1421 O O . THR B 1 25 ? 4.066 -4.691 -53.562 1 29.62 25 THR B O 1
ATOM 1424 N N . GLY B 1 26 ? 6.016 -3.705 -53.969 1 28.03 26 GLY B N 1
ATOM 1425 C CA . GLY B 1 26 ? 6.707 -3.793 -52.688 1 28.03 26 GLY B CA 1
ATOM 1426 C C . GLY B 1 26 ? 5.902 -3.232 -51.531 1 28.03 26 GLY B C 1
ATOM 1427 O O . GLY B 1 26 ? 5.34 -2.139 -51.625 1 28.03 26 GLY B O 1
ATOM 1428 N N . GLY B 1 27 ? 5.07 -4.098 -51 1 27.86 27 GLY B N 1
ATOM 1429 C CA . GLY B 1 27 ? 4.363 -3.779 -49.75 1 27.86 27 GLY B CA 1
ATOM 1430 C C . GLY B 1 27 ? 5.199 -2.975 -48.781 1 27.86 27 GLY B C 1
ATOM 1431 O O . GLY B 1 27 ? 6.375 -3.275 -48.562 1 27.86 27 GLY B O 1
ATOM 1432 N N . GLN B 1 28 ? 5.082 -1.646 -48.906 1 27.39 28 GLN B N 1
ATOM 1433 C CA . GLN B 1 28 ? 5.574 -0.804 -47.812 1 27.39 28 GLN B CA 1
ATOM 1434 C C . GLN B 1 28 ? 5.328 -1.456 -46.469 1 27.39 28 GLN B C 1
ATOM 1436 O O . GLN B 1 28 ? 4.199 -1.829 -46.156 1 27.39 28 GLN B O 1
ATOM 1441 N N . GLN B 1 29 ? 6.305 -2.307 -46.094 1 26.28 29 GLN B N 1
ATOM 1442 C CA . GLN B 1 29 ? 6.348 -2.738 -44.688 1 26.28 29 GLN B CA 1
ATOM 1443 C C . GLN B 1 29 ? 6.039 -1.581 -43.75 1 26.28 29 GLN B C 1
ATOM 1445 O O . GLN B 1 29 ? 6.75 -0.574 -43.75 1 26.28 29 GLN B O 1
ATOM 1450 N N . GLN B 1 30 ? 4.797 -1.172 -43.719 1 25.41 30 GLN B N 1
ATOM 1451 C CA . GLN B 1 30 ? 4.547 -0.379 -42.531 1 25.41 30 GLN B CA 1
ATOM 1452 C C . GLN B 1 30 ? 5.203 -1.008 -41.312 1 25.41 30 GLN B C 1
ATOM 1454 O O . GLN B 1 30 ? 4.949 -2.17 -41 1 25.41 30 GLN B O 1
ATOM 1459 N N . GLN B 1 31 ? 6.508 -0.716 -41.156 1 28.05 31 GLN B N 1
ATOM 1460 C CA . GLN B 1 31 ? 7.074 -0.933 -39.844 1 28.05 31 GLN B CA 1
ATOM 1461 C C . GLN B 1 31 ? 6.07 -0.576 -38.75 1 28.05 31 GLN B C 1
ATOM 1463 O O . GLN B 1 31 ? 5.664 0.581 -38.625 1 28.05 31 GLN B O 1
ATOM 1468 N N . GLY B 1 32 ? 5.047 -1.404 -38.688 1 27.58 32 GLY B N 1
ATOM 1469 C CA . GLY B 1 32 ? 4.297 -1.265 -37.469 1 27.58 32 GLY B CA 1
ATOM 1470 C C . GLY B 1 32 ? 5.172 -0.956 -36.25 1 27.58 32 GLY B C 1
ATOM 1471 O O . GLY B 1 32 ? 6.133 -1.677 -35.969 1 27.58 32 GLY B O 1
ATOM 1472 N N . SER B 1 33 ? 5.492 0.322 -36.125 1 29.47 33 SER B N 1
ATOM 1473 C CA . SER B 1 33 ? 6.004 0.743 -34.812 1 29.47 33 SER B CA 1
ATOM 1474 C C . SER B 1 33 ? 5.32 -0.016 -33.688 1 29.47 33 SER B C 1
ATOM 1476 O O . SER B 1 33 ? 4.137 0.19 -33.406 1 29.47 33 SER B O 1
ATOM 1478 N N . GLN B 1 34 ? 5.457 -1.321 -33.688 1 25.86 34 GLN B N 1
ATOM 1479 C CA . GLN B 1 34 ? 5.133 -1.884 -32.375 1 25.86 34 GLN B CA 1
ATOM 1480 C C . GLN B 1 34 ? 5.664 -1.005 -31.25 1 25.86 34 GLN B C 1
ATOM 1482 O O . GLN B 1 34 ? 6.879 -0.859 -31.094 1 25.86 34 GLN B O 1
ATOM 1487 N N . THR B 1 35 ? 5.086 0.146 -31.125 1 29.83 35 THR B N 1
ATOM 1488 C CA . THR B 1 35 ? 5.316 0.691 -29.797 1 29.83 35 THR B CA 1
ATOM 1489 C C . THR B 1 35 ? 5.371 -0.425 -28.75 1 29.83 35 THR B C 1
ATOM 1491 O O . THR B 1 35 ? 4.367 -1.102 -28.516 1 29.83 35 THR B O 1
ATOM 1494 N N . GLY B 1 36 ? 6.355 -1.279 -28.875 1 28 36 GLY B N 1
ATOM 1495 C CA . GLY B 1 36 ? 6.613 -2.092 -27.703 1 28 36 GLY B CA 1
ATOM 1496 C C . GLY B 1 36 ? 6.121 -1.452 -26.422 1 28 36 GLY B C 1
ATOM 1497 O O . GLY B 1 36 ? 6.605 -0.387 -26.031 1 28 36 GLY B O 1
ATOM 1498 N N . GLN B 1 37 ? 4.895 -1.459 -26.234 1 30.95 37 GLN B N 1
ATOM 1499 C CA . GLN B 1 37 ? 4.555 -1.163 -24.844 1 30.95 37 GLN B CA 1
ATOM 1500 C C . GLN B 1 37 ? 5.598 -1.73 -23.891 1 30.95 37 GLN B C 1
ATOM 1502 O O . GLN B 1 37 ? 5.895 -2.926 -23.938 1 30.95 37 GLN B O 1
ATOM 1507 N N . GLN B 1 38 ? 6.715 -1.032 -23.75 1 33.09 38 GLN B N 1
ATOM 1508 C CA . GLN B 1 38 ? 7.637 -1.421 -22.688 1 33.09 38 GLN B CA 1
ATOM 1509 C C . GLN B 1 38 ? 6.895 -2.113 -21.547 1 33.09 38 GLN B C 1
ATOM 1511 O O . GLN B 1 38 ? 5.863 -1.624 -21.094 1 33.09 38 GLN B O 1
ATOM 1516 N N . PRO B 1 39 ? 6.984 -3.336 -21.5 1 37.59 39 PRO B N 1
ATOM 1517 C CA . PRO B 1 39 ? 6.473 -4.152 -20.391 1 37.59 39 PRO B CA 1
ATOM 1518 C C . PRO B 1 39 ? 6.574 -3.449 -19.047 1 37.59 39 PRO B C 1
ATOM 1520 O O . PRO B 1 39 ? 6.312 -4.062 -18 1 37.59 39 PRO B O 1
ATOM 1523 N N . GLY B 1 40 ? 6.664 -2.154 -19.094 1 36.62 40 GLY B N 1
ATOM 1524 C CA . GLY B 1 40 ? 6.691 -1.482 -17.812 1 36.62 40 GLY B CA 1
ATOM 1525 C C . GLY B 1 40 ? 5.414 -0.723 -17.5 1 36.62 40 GLY B C 1
ATOM 1526 O O . GLY B 1 40 ? 5.457 0.361 -16.906 1 36.62 40 GLY B O 1
ATOM 1527 N N . MET B 1 41 ? 4.41 -0.904 -18.328 1 37.31 41 MET B N 1
ATOM 1528 C CA . MET B 1 41 ? 3.268 -0.122 -17.859 1 37.31 41 MET B CA 1
ATOM 1529 C C . MET B 1 41 ? 3.078 -0.287 -16.344 1 37.31 41 MET B C 1
ATOM 1531 O O . MET B 1 41 ? 2.984 -1.41 -15.852 1 37.31 41 MET B O 1
ATOM 1535 N N . SER B 1 42 ? 3.461 0.618 -15.633 1 48.06 42 SER B N 1
ATOM 1536 C CA . SER B 1 42 ? 3.314 0.783 -14.188 1 48.06 42 SER B CA 1
ATOM 1537 C C . SER B 1 42 ? 1.886 0.492 -13.742 1 48.06 42 SER B C 1
ATOM 1539 O O . SER B 1 42 ? 0.938 1.112 -14.227 1 48.06 42 SER B O 1
ATOM 1541 N N . GLU B 1 43 ? 1.562 -0.789 -13.547 1 61.72 43 GLU B N 1
ATOM 1542 C CA . GLU B 1 43 ? 0.286 -1.055 -12.891 1 61.72 43 GLU B CA 1
ATOM 1543 C C . GLU B 1 43 ? 0.016 -0.044 -11.781 1 61.72 43 GLU B C 1
ATOM 1545 O O . GLU B 1 43 ? 0.944 0.412 -11.109 1 61.72 43 GLU B O 1
ATOM 1550 N N . GLN B 1 44 ? -1.072 0.642 -11.977 1 77.44 44 GLN B N 1
ATOM 1551 C CA . GLN B 1 44 ? -1.483 1.653 -11.008 1 77.44 44 GLN B CA 1
ATOM 1552 C C . GLN B 1 44 ? -2.443 1.068 -9.977 1 77.44 44 GLN B C 1
ATOM 1554 O O . GLN B 1 44 ? -3.293 0.24 -10.312 1 77.44 44 GLN B O 1
ATOM 1559 N N . ILE B 1 45 ? -2.014 1.34 -8.766 1 85.88 45 ILE B N 1
ATOM 1560 C CA . ILE B 1 45 ? -2.889 0.958 -7.664 1 85.88 45 ILE B CA 1
ATOM 1561 C C . ILE B 1 45 ? -3.967 2.02 -7.469 1 85.88 45 ILE B C 1
ATOM 1563 O O . ILE B 1 45 ? -3.66 3.203 -7.301 1 85.88 45 ILE B O 1
ATOM 1567 N N . SER B 1 46 ? -5.191 1.57 -7.523 1 89.31 46 SER B N 1
ATOM 1568 C CA . SER B 1 46 ? -6.301 2.512 -7.438 1 89.31 46 SER B CA 1
ATOM 1569 C C . SER B 1 46 ? -6.609 2.871 -5.988 1 89.31 46 SER B C 1
ATOM 1571 O O . SER B 1 46 ? -6.465 2.039 -5.094 1 89.31 46 SER B O 1
ATOM 1573 N N . THR B 1 47 ? -7.031 4.066 -5.777 1 95.44 47 THR B N 1
ATOM 1574 C CA . THR B 1 47 ? -7.477 4.566 -4.48 1 95.44 47 THR B CA 1
ATOM 1575 C C . THR B 1 47 ? -8.93 5.023 -4.547 1 95.44 47 THR B C 1
ATOM 1577 O O . THR B 1 47 ? -9.344 5.648 -5.523 1 95.44 47 THR B O 1
ATOM 1580 N N . SER B 1 48 ? -9.719 4.742 -3.562 1 96.5 48 SER B N 1
ATOM 1581 C CA . SER B 1 48 ? -11.109 5.176 -3.461 1 96.5 48 SER B CA 1
ATOM 1582 C C . SER B 1 48 ? -11.32 6.066 -2.242 1 96.5 48 SER B C 1
ATOM 1584 O O . SER B 1 48 ? -10.797 5.785 -1.162 1 96.5 48 SER B O 1
ATOM 1586 N N . PHE B 1 49 ? -12.094 7.121 -2.455 1 96.94 49 PHE B N 1
ATOM 1587 C CA . PHE B 1 49 ? -12.461 8 -1.354 1 96.94 49 PHE B CA 1
ATOM 1588 C C . PHE B 1 49 ? -13.82 7.613 -0.778 1 96.94 49 PHE B C 1
ATOM 1590 O O . PHE B 1 49 ? -14.766 7.367 -1.525 1 96.94 49 PHE B O 1
ATOM 1597 N N . ILE B 1 50 ? -13.883 7.477 0.525 1 97.12 50 ILE B N 1
ATOM 1598 C CA . ILE B 1 50 ? -15.133 7.262 1.251 1 97.12 50 ILE B CA 1
ATOM 1599 C C . ILE B 1 50 ? -15.375 8.422 2.215 1 97.12 50 ILE B C 1
ATOM 1601 O O . ILE B 1 50 ? -14.625 8.602 3.182 1 97.12 50 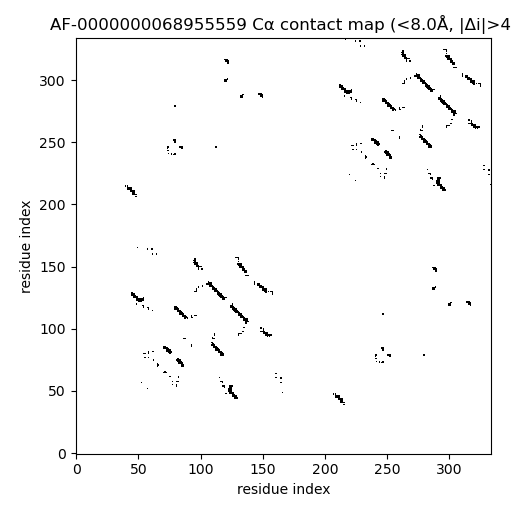ILE B O 1
ATOM 1605 N N . GLY B 1 51 ? -16.375 9.141 1.986 1 95.06 51 GLY B N 1
ATOM 1606 C CA . GLY B 1 51 ? -16.672 10.32 2.787 1 95.06 51 GLY B CA 1
ATOM 1607 C C . GLY B 1 51 ? -17.312 9.992 4.121 1 95.06 51 GLY B C 1
ATOM 1608 O O . GLY B 1 51 ? -17.906 8.922 4.285 1 95.06 51 GLY B O 1
ATOM 1609 N N . ASN B 1 52 ? -17.047 10.828 5.086 1 92.44 52 ASN B N 1
ATOM 1610 C CA . ASN B 1 52 ? -17.719 10.852 6.379 1 92.44 52 ASN B CA 1
ATOM 1611 C C . ASN B 1 52 ? -17.5 9.555 7.148 1 92.44 52 ASN B C 1
ATOM 1613 O O . ASN B 1 52 ? -18.375 9.109 7.895 1 92.44 52 ASN B O 1
ATOM 1617 N N . ARG B 1 53 ? -16.453 8.836 6.914 1 96.12 53 ARG B N 1
ATOM 1618 C CA . ARG B 1 53 ? -16.047 7.652 7.672 1 96.12 53 ARG B CA 1
ATOM 1619 C C . ARG B 1 53 ? -14.594 7.754 8.117 1 96.12 53 ARG B C 1
ATOM 1621 O O . ARG B 1 53 ? -13.719 8.102 7.316 1 96.12 53 ARG B O 1
ATOM 1628 N N . LYS B 1 54 ? -14.391 7.414 9.328 1 95.69 54 LYS B N 1
ATOM 1629 C CA . LYS B 1 54 ? -13.039 7.5 9.883 1 95.69 54 LYS B CA 1
ATOM 1630 C C . LYS B 1 54 ? -12.211 6.281 9.492 1 95.69 54 LYS B C 1
ATOM 1632 O O . LYS B 1 54 ? -12.734 5.176 9.359 1 95.69 54 LYS B O 1
ATOM 1637 N N . PRO B 1 55 ? -10.93 6.449 9.391 1 98 55 PRO B N 1
ATOM 1638 C CA . PRO B 1 55 ? -10.07 5.328 9 1 98 55 PRO B CA 1
ATOM 1639 C C . PRO B 1 55 ? -10.219 4.121 9.914 1 98 55 PRO B C 1
ATOM 1641 O O . PRO B 1 55 ? -10.273 2.982 9.445 1 98 55 PRO B O 1
ATOM 1644 N N . ASP B 1 56 ? -10.359 4.395 11.203 1 97.75 56 ASP B N 1
ATOM 1645 C CA . ASP B 1 56 ? -10.414 3.281 12.148 1 97.75 56 ASP B CA 1
ATOM 1646 C C . ASP B 1 56 ? -11.656 2.426 11.906 1 97.75 56 ASP B C 1
ATOM 1648 O O . ASP B 1 56 ? -11.594 1.197 11.984 1 97.75 56 ASP B O 1
ATOM 1652 N N . GLU B 1 57 ? -12.688 3.059 11.648 1 97.94 57 GLU B N 1
ATOM 1653 C CA . GLU B 1 57 ? -13.93 2.354 11.352 1 97.94 57 GLU B CA 1
ATOM 1654 C C . GLU B 1 57 ? -13.781 1.472 10.109 1 97.94 57 GLU B C 1
ATOM 1656 O O . GLU B 1 57 ? -14.148 0.293 10.133 1 97.94 57 GLU B O 1
ATOM 1661 N N . LEU B 1 58 ? -13.312 2.039 9.109 1 98.81 58 LEU B N 1
ATOM 1662 C CA . LEU B 1 58 ? -13.148 1.314 7.852 1 98.81 58 LEU B CA 1
ATOM 1663 C C . LEU B 1 58 ? -12.125 0.192 8 1 98.81 58 LEU B C 1
ATOM 1665 O O . LEU B 1 58 ? -12.305 -0.894 7.441 1 98.81 58 LEU B O 1
ATOM 1669 N N . LEU B 1 59 ? -11.078 0.43 8.734 1 98.81 59 LEU B N 1
ATOM 1670 C CA . LEU B 1 59 ? -10.062 -0.597 8.93 1 98.81 59 LEU B CA 1
ATOM 1671 C C . LEU B 1 59 ? -10.641 -1.802 9.664 1 98.81 59 LEU B C 1
ATOM 1673 O O . LEU B 1 59 ? -10.312 -2.947 9.336 1 98.81 59 LEU B O 1
ATOM 1677 N N . ASN B 1 60 ? -11.453 -1.525 10.633 1 98.62 60 ASN B N 1
ATOM 1678 C CA . ASN B 1 60 ? -12.125 -2.613 11.336 1 98.62 60 ASN B CA 1
ATOM 1679 C C . ASN B 1 60 ? -13.008 -3.432 10.391 1 98.62 60 ASN B C 1
ATOM 1681 O O . ASN B 1 60 ? -13.047 -4.66 10.492 1 98.62 60 ASN B O 1
ATOM 1685 N N . ALA B 1 61 ? -13.695 -2.773 9.516 1 98.69 61 ALA B N 1
ATOM 1686 C CA . ALA B 1 61 ? -14.516 -3.463 8.516 1 98.69 61 ALA B CA 1
ATOM 1687 C C . ALA B 1 61 ? -13.648 -4.309 7.586 1 98.69 61 ALA B C 1
ATOM 1689 O O . ALA B 1 61 ? -14.047 -5.41 7.199 1 98.69 61 ALA B O 1
ATOM 1690 N N . VAL B 1 62 ? -12.516 -3.764 7.211 1 98.88 62 VAL B N 1
ATOM 1691 C CA . VAL B 1 62 ? -11.586 -4.508 6.367 1 98.88 62 VAL B CA 1
ATOM 1692 C C . VAL B 1 62 ? -11.141 -5.777 7.09 1 98.88 62 VAL B C 1
ATOM 1694 O O . VAL B 1 62 ? -11.141 -6.863 6.508 1 98.88 62 VAL B O 1
ATOM 1697 N N . ALA B 1 63 ? -10.758 -5.641 8.336 1 98.75 63 ALA B N 1
ATOM 1698 C CA . ALA B 1 63 ? -10.312 -6.789 9.117 1 98.75 63 ALA B CA 1
ATOM 1699 C C . ALA B 1 63 ? -11.398 -7.863 9.18 1 98.75 63 ALA B C 1
ATOM 1701 O O . ALA B 1 63 ? -11.109 -9.055 9.039 1 98.75 63 ALA B O 1
ATOM 1702 N N . LEU B 1 64 ? -12.539 -7.434 9.383 1 98.62 64 LEU B N 1
ATOM 1703 C CA . LEU B 1 64 ? -13.656 -8.367 9.422 1 98.62 64 LEU B CA 1
ATOM 1704 C C . LEU B 1 64 ? -13.812 -9.086 8.078 1 98.62 64 LEU B C 1
ATOM 1706 O O . LEU B 1 64 ? -14.055 -10.289 8.047 1 98.62 64 LEU B O 1
ATOM 1710 N N . TYR B 1 65 ? -13.734 -8.344 7.008 1 98.81 65 TYR B N 1
ATOM 1711 C CA . TYR B 1 65 ? -13.875 -8.93 5.676 1 98.81 65 TYR B CA 1
ATOM 1712 C C . TYR B 1 65 ? -12.805 -9.992 5.434 1 98.81 65 TYR B C 1
ATOM 1714 O O . TYR B 1 65 ? -13.086 -11.047 4.859 1 98.81 65 TYR B O 1
ATOM 1722 N N . PHE B 1 66 ? -11.523 -9.703 5.836 1 98.81 66 PHE B N 1
ATOM 1723 C CA . PHE B 1 66 ? -10.461 -10.695 5.742 1 98.81 66 PHE B CA 1
ATOM 1724 C C . PHE B 1 66 ? -10.844 -11.984 6.453 1 98.81 66 PHE B C 1
ATOM 1726 O O . PHE B 1 66 ? -10.703 -13.07 5.898 1 98.81 66 PHE B O 1
ATOM 1733 N N . ARG B 1 67 ? -11.328 -11.852 7.656 1 98.31 67 ARG B N 1
ATOM 1734 C CA . ARG B 1 67 ? -11.711 -13.016 8.445 1 98.31 67 ARG B CA 1
ATOM 1735 C C . ARG B 1 67 ? -12.836 -13.789 7.766 1 98.31 67 ARG B C 1
ATOM 1737 O O . ARG B 1 67 ? -12.797 -15.023 7.695 1 98.31 67 ARG B O 1
ATOM 1744 N N . GLU B 1 68 ? -13.781 -13.086 7.242 1 98.31 68 GLU B N 1
ATOM 1745 C CA . GLU B 1 68 ? -14.914 -13.711 6.57 1 98.31 68 GLU B CA 1
ATOM 1746 C C . GLU B 1 68 ? -14.461 -14.5 5.34 1 98.31 68 GLU B C 1
ATOM 1748 O O . GLU B 1 68 ? -15.07 -15.5 4.98 1 98.31 68 GLU B O 1
ATOM 1753 N N . LYS B 1 69 ? -13.484 -13.961 4.684 1 98.38 69 LYS B N 1
ATOM 1754 C CA . LYS B 1 69 ? -12.977 -14.617 3.482 1 98.38 69 LYS B CA 1
ATOM 1755 C C . LYS B 1 69 ? -11.883 -15.625 3.822 1 98.38 69 LYS B C 1
ATOM 1757 O O . LYS B 1 69 ? -11.25 -16.188 2.926 1 98.38 69 LYS B O 1
ATOM 1762 N N . ALA B 1 70 ? -11.539 -15.828 5.094 1 97.38 70 ALA B N 1
ATOM 1763 C CA . ALA B 1 70 ? -10.57 -16.781 5.625 1 97.38 70 ALA B CA 1
ATOM 1764 C C . ALA B 1 70 ? -9.156 -16.438 5.16 1 97.38 70 ALA B C 1
ATOM 1766 O O . ALA B 1 70 ? -8.367 -17.328 4.84 1 97.38 70 ALA B O 1
ATOM 1767 N N . ILE B 1 71 ? -8.922 -15.164 5.02 1 98.19 71 ILE B N 1
ATOM 1768 C CA . ILE B 1 71 ? -7.574 -14.688 4.727 1 98.19 71 ILE B CA 1
ATOM 1769 C C . ILE B 1 71 ? -6.859 -14.32 6.027 1 98.19 71 ILE B C 1
ATOM 1771 O O . ILE B 1 71 ? -7.301 -13.43 6.754 1 98.19 71 ILE B O 1
ATOM 1775 N N . THR B 1 72 ? -5.809 -15.016 6.281 1 97.25 72 THR B N 1
ATOM 1776 C CA . THR B 1 72 ? -5.023 -14.695 7.469 1 97.25 72 THR B CA 1
ATOM 1777 C C . THR B 1 72 ? -4.145 -13.469 7.227 1 97.25 72 THR B C 1
ATOM 1779 O O . THR B 1 72 ? -3.295 -13.477 6.332 1 97.25 72 THR B O 1
ATOM 1782 N N . ALA B 1 73 ? -4.371 -12.438 8 1 98.38 73 ALA B N 1
ATOM 1783 C CA . ALA B 1 73 ? -3.578 -11.219 7.883 1 98.38 73 ALA B CA 1
ATOM 1784 C C . ALA B 1 73 ? -2.297 -11.312 8.703 1 98.38 73 ALA B C 1
ATOM 1786 O O . ALA B 1 73 ? -2.342 -11.57 9.906 1 98.38 73 ALA B O 1
ATOM 1787 N N . SER B 1 74 ? -1.147 -11.133 8.133 1 98.38 74 SER B N 1
ATOM 1788 C CA . SER B 1 74 ? 0.111 -11.039 8.867 1 98.38 74 SER B CA 1
ATOM 1789 C C . SER B 1 74 ? 0.373 -9.609 9.328 1 98.38 74 SER B C 1
ATOM 1791 O O . SER B 1 74 ? 1.18 -9.391 10.234 1 98.38 74 SER B O 1
ATOM 1793 N N . VAL B 1 75 ? -0.227 -8.68 8.695 1 98.81 75 VAL B N 1
ATOM 1794 C CA . VAL B 1 75 ? -0.176 -7.281 9.094 1 98.81 75 VAL B CA 1
ATOM 1795 C C . VAL B 1 75 ? -1.581 -6.789 9.43 1 98.81 75 VAL B C 1
ATOM 1797 O O . VAL B 1 75 ? -2.504 -6.918 8.625 1 98.81 75 VAL B O 1
ATOM 1800 N N . ASN B 1 76 ? -1.824 -6.363 10.516 1 98.75 76 ASN B N 1
ATOM 1801 C CA . ASN B 1 76 ? -2.984 -5.633 11.016 1 98.75 76 ASN B CA 1
ATOM 1802 C C . ASN B 1 76 ? -2.572 -4.473 11.922 1 98.75 76 ASN B C 1
ATOM 1804 O O . ASN B 1 76 ? -2.49 -4.633 13.141 1 98.75 76 ASN B O 1
ATOM 1808 N N . ASP B 1 77 ? -2.301 -3.363 11.258 1 98.81 77 ASP B N 1
ATOM 1809 C CA . ASP B 1 77 ? -1.675 -2.254 11.977 1 98.81 77 ASP B CA 1
ATOM 1810 C C . ASP B 1 77 ? -2.568 -1.016 11.953 1 98.81 77 ASP B C 1
ATOM 1812 O O . ASP B 1 77 ? -2.754 -0.391 10.914 1 98.81 77 ASP B O 1
ATOM 1816 N N . GLN B 1 78 ? -3.006 -0.613 13.086 1 98.06 78 GLN B N 1
ATOM 1817 C CA . GLN B 1 78 ? -3.916 0.52 13.211 1 98.06 78 GLN B CA 1
ATOM 1818 C C . GLN B 1 78 ? -3.191 1.84 12.969 1 98.06 78 GLN B C 1
ATOM 1820 O O . GLN B 1 78 ? -3.785 2.799 12.469 1 98.06 78 GLN B O 1
ATOM 1825 N N . THR B 1 79 ? -1.959 1.882 13.227 1 97.69 79 THR B N 1
ATOM 1826 C CA . THR B 1 79 ? -1.177 3.111 13.141 1 97.69 79 THR B CA 1
ATOM 1827 C C . THR B 1 79 ? -1.012 3.549 11.688 1 97.69 79 THR B C 1
ATOM 1829 O O . THR B 1 79 ? -1.222 4.719 11.359 1 97.69 79 THR B O 1
ATOM 1832 N N . THR B 1 80 ? -0.776 2.607 10.82 1 98.69 80 THR B N 1
ATOM 1833 C CA . THR B 1 80 ? -0.536 2.932 9.414 1 98.69 80 THR B CA 1
ATOM 1834 C C . THR B 1 80 ? -1.776 2.645 8.578 1 98.69 80 THR B C 1
ATOM 1836 O O . THR B 1 80 ? -1.843 3.029 7.406 1 98.69 80 THR B O 1
ATOM 1839 N N . GLY B 1 81 ? -2.758 1.975 9.133 1 98.88 81 GLY B N 1
ATOM 1840 C CA . GLY B 1 81 ? -3.982 1.66 8.414 1 98.88 81 GLY B CA 1
ATOM 1841 C C . GLY B 1 81 ? -3.807 0.559 7.387 1 98.88 81 GLY B C 1
ATOM 1842 O O . GLY B 1 81 ? -4.328 0.652 6.273 1 98.88 81 GLY B O 1
ATOM 1843 N N . ILE B 1 82 ? -3.084 -0.5 7.777 1 98.94 82 ILE B N 1
ATOM 1844 C CA . ILE B 1 82 ? -2.791 -1.533 6.789 1 98.94 82 ILE B CA 1
ATOM 1845 C C . ILE B 1 82 ? -3.25 -2.893 7.312 1 98.94 82 ILE B C 1
ATOM 1847 O O . ILE B 1 82 ? -2.986 -3.244 8.469 1 98.94 82 ILE B O 1
ATOM 1851 N N . ILE B 1 83 ? -3.924 -3.629 6.523 1 98.94 83 ILE B N 1
ATOM 1852 C CA . ILE B 1 83 ? -4.18 -5.055 6.699 1 98.94 83 ILE B CA 1
ATOM 1853 C C . ILE B 1 83 ? -3.705 -5.82 5.469 1 98.94 83 ILE B C 1
ATOM 1855 O O . ILE B 1 83 ? -4.043 -5.461 4.34 1 98.94 83 ILE B O 1
ATOM 1859 N N . ALA B 1 84 ? -2.916 -6.785 5.672 1 98.94 84 ALA B N 1
ATOM 1860 C CA . ALA B 1 84 ? -2.33 -7.5 4.539 1 98.94 84 ALA B CA 1
ATOM 1861 C C . ALA B 1 84 ? -2.08 -8.969 4.887 1 98.94 84 ALA B C 1
ATOM 1863 O O . ALA B 1 84 ? -1.793 -9.297 6.039 1 98.94 84 ALA B O 1
ATOM 1864 N N . GLY B 1 85 ? -2.193 -9.797 3.943 1 98.75 85 GLY B N 1
ATOM 1865 C CA . GLY B 1 85 ? -1.926 -11.219 4.086 1 98.75 85 GLY B CA 1
ATOM 1866 C C . GLY B 1 85 ? -1.526 -11.883 2.779 1 98.75 85 GLY B C 1
ATOM 1867 O O . GLY B 1 85 ? -1.724 -11.32 1.703 1 98.75 85 GLY B O 1
ATOM 1868 N N . THR B 1 86 ? -0.905 -12.969 2.865 1 98.62 86 THR B N 1
ATOM 1869 C CA . THR B 1 86 ? -0.55 -13.82 1.736 1 98.62 86 THR B CA 1
ATOM 1870 C C . THR B 1 86 ? -1.092 -15.227 1.932 1 98.62 86 THR B C 1
ATOM 1872 O O . THR B 1 86 ? -1.494 -15.602 3.037 1 98.62 86 THR B O 1
ATOM 1875 N N . GLY B 1 87 ? -1.149 -15.969 0.817 1 97.81 87 GLY B N 1
ATOM 1876 C CA . GLY B 1 87 ? -1.571 -17.359 0.907 1 97.81 87 GLY B CA 1
ATOM 1877 C C . GLY B 1 87 ? -1.382 -18.125 -0.389 1 97.81 87 GLY B C 1
ATOM 1878 O O . GLY B 1 87 ? -0.962 -17.547 -1.398 1 97.81 87 GLY B O 1
ATOM 1879 N N . ASP B 1 88 ? -1.634 -19.391 -0.268 1 96.06 88 ASP B N 1
ATOM 1880 C CA . ASP B 1 88 ? -1.475 -20.266 -1.427 1 96.06 88 ASP B CA 1
ATOM 1881 C C . ASP B 1 88 ? -2.625 -21.266 -1.523 1 96.06 88 ASP B C 1
ATOM 1883 O O . ASP B 1 88 ? -2.508 -22.297 -2.197 1 96.06 88 ASP B O 1
ATOM 1887 N N . ASP B 1 89 ? -3.701 -20.953 -0.768 1 96.75 89 ASP B N 1
ATOM 1888 C CA . ASP B 1 89 ? -4.887 -21.781 -0.91 1 96.75 89 ASP B CA 1
ATOM 1889 C C . ASP B 1 89 ? -5.363 -21.828 -2.359 1 96.75 89 ASP B C 1
ATOM 1891 O O . ASP B 1 89 ? -5.633 -20.781 -2.957 1 96.75 89 ASP B O 1
ATOM 1895 N N . PRO B 1 90 ? -5.504 -23 -2.932 1 94.06 90 PRO B N 1
ATOM 1896 C CA . PRO B 1 90 ? -5.812 -23.078 -4.359 1 94.06 90 PRO B CA 1
ATOM 1897 C C . PRO B 1 90 ? -7.16 -22.453 -4.711 1 94.06 90 PRO B C 1
ATOM 1899 O O . PRO B 1 90 ? -7.312 -21.875 -5.781 1 94.06 90 PRO B O 1
ATOM 1902 N N . GLU B 1 91 ? -8.102 -22.625 -3.885 1 96.06 91 GLU B N 1
ATOM 1903 C CA . GLU B 1 91 ? -9.422 -22.062 -4.152 1 96.06 91 GLU B CA 1
ATOM 1904 C C . GLU B 1 91 ? -9.383 -20.531 -4.16 1 96.06 91 GLU B C 1
ATOM 1906 O O . GLU B 1 91 ? -9.922 -19.906 -5.07 1 96.06 91 GLU B O 1
ATOM 1911 N N . LEU B 1 92 ? -8.742 -19.953 -3.17 1 98.06 92 LEU B N 1
ATOM 1912 C CA . LEU B 1 92 ? -8.641 -18.5 -3.084 1 98.06 92 LEU B CA 1
ATOM 1913 C C . LEU B 1 92 ? -7.766 -17.953 -4.203 1 98.06 92 LEU B C 1
ATOM 1915 O O . LEU B 1 92 ? -8.086 -16.922 -4.801 1 98.06 92 LEU B O 1
ATOM 1919 N N . SER B 1 93 ? -6.723 -18.656 -4.438 1 97.12 93 SER B N 1
ATOM 1920 C CA . SER B 1 93 ? -5.828 -18.203 -5.496 1 97.12 93 SER B CA 1
ATOM 1921 C C . SER B 1 93 ? -6.543 -18.172 -6.844 1 97.12 93 SER B C 1
ATOM 1923 O O . SER B 1 93 ? -6.418 -17.203 -7.594 1 97.12 93 SER B O 1
ATOM 1925 N N . SER B 1 94 ? -7.289 -19.172 -7.133 1 94.5 94 SER B N 1
ATOM 1926 C CA . SER B 1 94 ? -8 -19.25 -8.406 1 94.5 94 SER B CA 1
ATOM 1927 C C . SER B 1 94 ? -9.086 -18.172 -8.484 1 94.5 94 SER B C 1
ATOM 1929 O O . SER B 1 94 ? -9.398 -17.688 -9.57 1 94.5 94 SER B O 1
ATOM 1931 N N . LEU B 1 95 ? -9.617 -17.859 -7.371 1 97.5 95 LEU B N 1
ATOM 1932 C CA . LEU B 1 95 ? -10.688 -16.859 -7.312 1 97.5 95 LEU B CA 1
ATOM 1933 C C . LEU B 1 95 ? -10.141 -15.461 -7.527 1 97.5 95 LEU B C 1
ATOM 1935 O O . LEU B 1 95 ? -10.75 -14.656 -8.234 1 97.5 95 LEU B O 1
ATOM 1939 N N . TYR B 1 96 ? -8.961 -15.195 -6.988 1 98.25 96 TYR B N 1
ATOM 1940 C CA . TYR B 1 96 ? -8.531 -13.805 -6.918 1 98.25 96 TYR B CA 1
ATOM 1941 C C . TYR B 1 96 ? -7.438 -13.516 -7.934 1 98.25 96 TYR B C 1
ATOM 1943 O O . TYR B 1 96 ? -7.129 -12.352 -8.211 1 98.25 96 TYR B O 1
ATOM 1951 N N . LEU B 1 97 ? -6.867 -14.578 -8.508 1 97.44 97 LEU B N 1
ATOM 1952 C CA . LEU B 1 97 ? -5.77 -14.375 -9.453 1 97.44 97 LEU B CA 1
ATOM 1953 C C . LEU B 1 97 ? -6.109 -14.953 -10.82 1 97.44 97 LEU B C 1
ATOM 1955 O O . LEU B 1 97 ? -6.766 -15.992 -10.914 1 97.44 97 LEU B O 1
ATOM 1959 N N . ASP B 1 98 ? -5.691 -14.234 -11.836 1 95.94 98 ASP B N 1
ATOM 1960 C CA . ASP B 1 98 ? -5.637 -14.711 -13.211 1 95.94 98 ASP B CA 1
ATOM 1961 C C . ASP B 1 98 ? -4.199 -14.953 -13.656 1 95.94 98 ASP B C 1
ATOM 1963 O O . ASP B 1 98 ? -3.473 -14.008 -13.977 1 95.94 98 ASP B O 1
ATOM 1967 N N . CYS B 1 99 ? -3.818 -16.25 -13.719 1 92.75 99 CYS B N 1
ATOM 1968 C CA . CYS B 1 99 ? -2.443 -16.609 -14.039 1 92.75 99 CYS B CA 1
ATOM 1969 C C . CYS B 1 99 ? -2.361 -17.281 -15.414 1 92.75 99 CYS B C 1
ATOM 1971 O O . CYS B 1 99 ? -1.548 -18.172 -15.625 1 92.75 99 CYS B O 1
ATOM 1973 N N . SER B 1 100 ? -3.221 -16.953 -16.281 1 84.75 100 SER B N 1
ATOM 1974 C CA . SER B 1 100 ? -3.385 -17.594 -17.578 1 84.75 100 SER B CA 1
ATOM 1975 C C . SER B 1 100 ? -2.148 -17.406 -18.453 1 84.75 100 SER B C 1
ATOM 1977 O O . SER B 1 100 ? -1.984 -18.109 -19.469 1 84.75 100 SER B O 1
ATOM 1979 N N . LEU B 1 101 ? -1.28 -16.531 -18.109 1 76.12 101 LEU B N 1
ATOM 1980 C CA . LEU B 1 101 ? -0.064 -16.312 -18.875 1 76.12 101 LEU B CA 1
ATOM 1981 C C . LEU B 1 101 ? 0.901 -17.484 -18.719 1 76.12 101 LEU B C 1
ATOM 1983 O O . LEU B 1 101 ? 1.848 -17.625 -19.484 1 76.12 101 LEU B O 1
ATOM 1987 N N . LEU B 1 102 ? 0.778 -18.234 -17.641 1 76.44 102 LEU B N 1
ATOM 1988 C CA . LEU B 1 102 ? 1.61 -19.422 -17.438 1 76.44 102 LEU B CA 1
ATOM 1989 C C . LEU B 1 102 ? 1.146 -20.562 -18.344 1 76.44 102 LEU B C 1
ATOM 1991 O O . LEU B 1 102 ? -0.042 -20.891 -18.375 1 76.44 102 LEU B O 1
ATOM 1995 N N . PRO B 1 103 ? 2.143 -20.953 -19.266 1 69.81 103 PRO B N 1
ATOM 1996 C CA . PRO B 1 103 ? 1.738 -22.141 -20.031 1 69.81 103 PRO B CA 1
ATOM 1997 C C . PRO B 1 103 ? 1.375 -23.328 -19.141 1 69.81 103 PRO B C 1
ATOM 1999 O O . PRO B 1 103 ? 1.922 -23.469 -18.031 1 69.81 103 PRO B O 1
ATOM 2002 N N . GLN B 1 104 ? 0.204 -23.594 -19.141 1 64.75 104 GLN B N 1
ATOM 2003 C CA . GLN B 1 104 ? -0.364 -24.625 -18.281 1 64.75 104 GLN B CA 1
ATOM 2004 C C . GLN B 1 104 ? 0.559 -25.844 -18.203 1 64.75 104 GLN B C 1
ATOM 2006 O O . GLN B 1 104 ? 0.849 -26.469 -19.219 1 64.75 104 GLN B O 1
ATOM 2011 N N . THR B 1 105 ? 1.37 -25.781 -17.156 1 68 105 THR B N 1
ATOM 2012 C CA . THR B 1 105 ? 2.129 -26.969 -16.828 1 68 105 THR B CA 1
ATOM 2013 C C . THR B 1 105 ? 1.589 -27.609 -15.547 1 68 105 THR B C 1
ATOM 2015 O O . THR B 1 105 ? 0.774 -27.016 -14.844 1 68 105 THR B O 1
ATOM 2018 N N . GLN B 1 106 ? 1.674 -28.875 -15.414 1 72.38 106 GLN B N 1
ATOM 2019 C CA . GLN B 1 106 ? 1.283 -29.609 -14.219 1 72.38 106 GLN B CA 1
ATOM 2020 C C . GLN B 1 106 ? 2.064 -29.125 -13 1 72.38 106 GLN B C 1
ATOM 2022 O O . GLN B 1 106 ? 3.188 -28.641 -13.125 1 72.38 106 GLN B O 1
ATOM 2027 N N . ASN B 1 107 ? 1.444 -28.984 -11.789 1 79.94 107 ASN B N 1
ATOM 2028 C CA . ASN B 1 107 ? 2.064 -28.75 -10.492 1 79.94 107 ASN B CA 1
ATOM 2029 C C . ASN B 1 107 ? 2.375 -27.266 -10.281 1 79.94 107 ASN B C 1
ATOM 2031 O O . ASN B 1 107 ? 3.477 -26.922 -9.852 1 79.94 107 ASN B O 1
ATOM 2035 N N . ILE B 1 108 ? 1.424 -26.484 -10.812 1 85.31 108 ILE B N 1
ATOM 2036 C CA . ILE B 1 108 ? 1.565 -25.047 -10.617 1 85.31 108 ILE B CA 1
ATOM 2037 C C . ILE B 1 108 ? 1.027 -24.656 -9.242 1 85.31 108 ILE B C 1
ATOM 2039 O O . ILE B 1 108 ? -0.025 -25.141 -8.82 1 85.31 108 ILE B O 1
ATOM 2043 N N . GLN B 1 109 ? 1.832 -23.922 -8.562 1 89.69 109 GLN B N 1
ATOM 2044 C CA . GLN B 1 109 ? 1.381 -23.328 -7.305 1 89.69 109 GLN B CA 1
ATOM 2045 C C . GLN B 1 109 ? 1.239 -21.828 -7.43 1 89.69 109 GLN B C 1
ATOM 2047 O O . GLN B 1 109 ? 2.16 -21.141 -7.887 1 89.69 109 GLN B O 1
ATOM 2052 N N . GLU B 1 110 ? 0.028 -21.375 -7.105 1 93.75 110 GLU B N 1
ATOM 2053 C CA . GLU B 1 110 ? -0.232 -19.938 -7.094 1 93.75 110 GLU B CA 1
ATOM 2054 C C . GLU B 1 110 ? -0.128 -19.359 -5.68 1 93.75 110 GLU B C 1
ATOM 2056 O O . GLU B 1 110 ? -0.557 -20 -4.715 1 93.75 110 GLU B O 1
ATOM 2061 N N . HIS B 1 111 ? 0.427 -18.234 -5.535 1 95.75 111 HIS B N 1
ATOM 2062 C CA . HIS B 1 111 ? 0.547 -17.5 -4.281 1 95.75 111 HIS B CA 1
ATOM 2063 C C . HIS B 1 111 ? -0.069 -16.109 -4.395 1 95.75 111 HIS B C 1
ATOM 2065 O O . HIS B 1 111 ? 0.32 -15.328 -5.262 1 95.75 111 HIS B O 1
ATOM 2071 N N . TYR B 1 112 ? -0.996 -15.875 -3.521 1 98.06 112 TYR B N 1
ATOM 2072 C CA . TYR B 1 112 ? -1.616 -14.555 -3.572 1 98.06 112 TYR B CA 1
ATOM 2073 C C . TYR B 1 112 ? -1.105 -13.664 -2.445 1 98.06 112 TYR B C 1
ATOM 2075 O O . TYR B 1 112 ? -0.606 -14.164 -1.433 1 98.06 112 TYR B O 1
ATOM 2083 N N . ARG B 1 113 ? -1.209 -12.406 -2.652 1 98.69 113 ARG B N 1
ATOM 2084 C CA . ARG B 1 113 ? -0.929 -11.305 -1.732 1 98.69 113 ARG B CA 1
ATOM 2085 C C . ARG B 1 113 ? -2.029 -10.25 -1.785 1 98.69 113 ARG B C 1
ATOM 2087 O O . ARG B 1 113 ? -2.393 -9.781 -2.865 1 98.69 113 ARG B O 1
ATOM 2094 N N . ILE B 1 114 ? -2.605 -9.945 -0.644 1 98.81 114 ILE B N 1
ATOM 2095 C CA . ILE B 1 114 ? -3.668 -8.945 -0.554 1 98.81 114 ILE B CA 1
ATOM 2096 C C . ILE B 1 114 ? -3.268 -7.852 0.43 1 98.81 114 ILE B C 1
ATOM 2098 O O . ILE B 1 114 ? -2.861 -8.141 1.558 1 98.81 114 ILE B O 1
ATOM 2102 N N . VAL B 1 115 ? -3.355 -6.648 0.009 1 98.88 115 VAL B N 1
ATOM 2103 C CA . VAL B 1 115 ? -3.027 -5.492 0.842 1 98.88 115 VAL B CA 1
ATOM 2104 C C . VAL B 1 115 ? -4.168 -4.48 0.792 1 98.88 115 VAL B C 1
ATOM 2106 O O . VAL B 1 115 ? -4.527 -3.992 -0.283 1 98.88 115 VAL B O 1
ATOM 2109 N N . ALA B 1 116 ? -4.715 -4.184 1.88 1 98.88 116 ALA B N 1
ATOM 2110 C CA . ALA B 1 116 ? -5.68 -3.1 2.033 1 98.88 116 ALA B CA 1
ATOM 2111 C C . ALA B 1 116 ? -5.125 -1.988 2.918 1 98.88 116 ALA B C 1
ATOM 2113 O O . ALA B 1 116 ? -4.527 -2.258 3.965 1 98.88 116 ALA B O 1
ATOM 2114 N N . GLN B 1 117 ? -5.285 -0.821 2.504 1 98.81 117 GLN B N 1
ATOM 2115 C CA . GLN B 1 117 ? -4.848 0.36 3.24 1 98.81 117 GLN B CA 1
ATOM 2116 C C . GLN B 1 117 ? -5.996 1.352 3.42 1 98.81 117 GLN B C 1
ATOM 2118 O O . GLN B 1 117 ? -6.781 1.575 2.496 1 98.81 117 GLN B O 1
ATOM 2123 N N . VAL B 1 118 ? -6.059 1.907 4.551 1 98.81 118 VAL B N 1
ATOM 2124 C CA . VAL B 1 118 ? -7.012 2.965 4.871 1 98.81 118 VAL B CA 1
ATOM 2125 C C . VAL B 1 118 ? -6.289 4.125 5.547 1 98.81 118 VAL B C 1
ATOM 2127 O O . VAL B 1 118 ? -5.52 3.922 6.492 1 98.81 118 VAL B O 1
ATOM 2130 N N . TRP B 1 119 ? -6.453 5.305 5.094 1 97.94 119 TRP B N 1
ATOM 2131 C CA . TRP B 1 119 ? -5.812 6.453 5.723 1 97.94 119 TRP B CA 1
ATOM 2132 C C . TRP B 1 119 ? -6.68 7.699 5.594 1 97.94 119 TRP B C 1
ATOM 2134 O O . TRP B 1 119 ? -7.582 7.75 4.758 1 97.94 119 TRP B O 1
ATOM 2144 N N . SER B 1 120 ? -6.449 8.625 6.367 1 96.44 120 SER B N 1
ATOM 2145 C CA . SER B 1 120 ? -7.277 9.82 6.465 1 96.44 120 SER B CA 1
ATOM 2146 C C . SER B 1 120 ? -7.117 10.703 5.23 1 96.44 120 SER B C 1
ATOM 2148 O O . SER B 1 120 ? -6.008 10.891 4.73 1 96.44 120 SER B O 1
ATOM 2150 N N . ALA B 1 121 ? -8.258 11.203 4.832 1 94.44 121 ALA B N 1
ATOM 2151 C CA . ALA B 1 121 ? -8.297 12.211 3.775 1 94.44 121 ALA B CA 1
ATOM 2152 C C . ALA B 1 121 ? -8.703 13.578 4.332 1 94.44 121 ALA B C 1
ATOM 2154 O O . ALA B 1 121 ? -9.227 14.422 3.604 1 94.44 121 ALA B O 1
ATOM 2155 N N . GLY B 1 122 ? -8.539 13.711 5.602 1 89.5 122 GLY B N 1
ATOM 2156 C CA . GLY B 1 122 ? -9.086 14.898 6.238 1 89.5 122 GLY B CA 1
ATOM 2157 C C . GLY B 1 122 ? -10.555 14.75 6.609 1 89.5 122 GLY B C 1
ATOM 2158 O O . GLY B 1 122 ? -10.875 14.484 7.766 1 89.5 122 GLY B O 1
ATOM 2159 N N . GLU B 1 123 ? -11.453 14.984 5.574 1 88 123 GLU B N 1
ATOM 2160 C CA . GLU B 1 123 ? -12.883 14.742 5.762 1 88 123 GLU B CA 1
ATOM 2161 C C . GLU B 1 123 ? -13.305 13.422 5.129 1 88 123 GLU B C 1
ATOM 2163 O O . GLU B 1 123 ? -13.914 13.406 4.055 1 88 123 GLU B O 1
ATOM 2168 N N . GLY B 1 124 ? -12.906 12.406 5.668 1 95.31 124 GLY B N 1
ATOM 2169 C CA . GLY B 1 124 ? -13.148 11.047 5.191 1 95.31 124 GLY B CA 1
ATOM 2170 C C . GLY B 1 124 ? -11.883 10.211 5.133 1 95.31 124 GLY B C 1
ATOM 2171 O O . GLY B 1 124 ? -10.93 10.469 5.863 1 95.31 124 GLY B O 1
ATOM 2172 N N . SER B 1 125 ? -12.055 9.148 4.328 1 97.88 125 SER B N 1
ATOM 2173 C CA . SER B 1 125 ? -10.93 8.219 4.266 1 97.88 125 SER B CA 1
ATOM 2174 C C . SER B 1 125 ? -10.648 7.777 2.83 1 97.88 125 SER B C 1
ATOM 2176 O O . SER B 1 125 ? -11.57 7.688 2.014 1 97.88 125 SER B O 1
ATOM 2178 N N . ASN B 1 126 ? -9.43 7.621 2.568 1 97.88 126 ASN B N 1
ATOM 2179 C CA . ASN B 1 126 ? -9.008 6.922 1.36 1 97.88 126 ASN B CA 1
ATOM 2180 C C . ASN B 1 126 ? -8.805 5.43 1.613 1 97.88 126 ASN B C 1
ATOM 2182 O O . ASN B 1 126 ? -8.375 5.031 2.697 1 97.88 126 ASN B O 1
ATOM 2186 N N . VAL B 1 127 ? -9.125 4.633 0.629 1 98.5 127 VAL B N 1
ATOM 2187 C CA . VAL B 1 127 ? -8.945 3.186 0.692 1 98.5 127 VAL B CA 1
ATOM 2188 C C . VAL B 1 127 ? -8.234 2.697 -0.567 1 98.5 127 VAL B C 1
ATOM 2190 O O . VAL B 1 127 ? -8.57 3.113 -1.679 1 98.5 127 VAL B O 1
ATOM 2193 N N . SER B 1 128 ? -7.242 1.943 -0.394 1 98.19 128 SER B N 1
ATOM 2194 C CA . SER B 1 128 ? -6.625 1.198 -1.487 1 98.19 128 SER B CA 1
ATOM 2195 C C . SER B 1 128 ? -6.594 -0.297 -1.188 1 98.19 128 SER B C 1
ATOM 2197 O O . SER B 1 128 ? -6.312 -0.705 -0.061 1 98.19 128 SER B O 1
ATOM 2199 N N . VAL B 1 129 ? -6.938 -1.098 -2.104 1 98.44 129 VAL B N 1
ATOM 2200 C CA . VAL B 1 129 ? -6.855 -2.551 -1.987 1 98.44 129 VAL B CA 1
ATOM 2201 C C . VAL B 1 129 ? -6.234 -3.137 -3.254 1 98.44 129 VAL B C 1
ATOM 2203 O O . VAL B 1 129 ? -6.609 -2.76 -4.367 1 98.44 129 VAL B O 1
ATOM 2206 N N . MET B 1 130 ? -5.32 -3.98 -3.086 1 97.44 130 MET B N 1
ATOM 2207 C CA . MET B 1 130 ? -4.688 -4.609 -4.242 1 97.44 130 MET B CA 1
ATOM 2208 C C . MET B 1 130 ? -4.465 -6.098 -3.996 1 97.44 130 MET B C 1
ATOM 2210 O O . MET B 1 130 ? -4.16 -6.508 -2.873 1 97.44 130 MET B O 1
ATOM 2214 N N . VAL B 1 131 ? -4.648 -6.859 -4.977 1 98.38 131 VAL B N 1
ATOM 2215 C CA . VAL B 1 131 ? -4.34 -8.281 -5.004 1 98.38 131 VAL B CA 1
ATOM 2216 C C . VAL B 1 131 ? -3.264 -8.562 -6.051 1 98.38 131 VAL B C 1
ATOM 2218 O O . VAL B 1 131 ? -3.402 -8.172 -7.211 1 98.38 131 VAL B O 1
ATOM 2221 N N . THR B 1 132 ? -2.211 -9.125 -5.617 1 97.94 132 THR B N 1
ATOM 2222 C CA . THR B 1 132 ? -1.123 -9.539 -6.496 1 97.94 132 THR B CA 1
ATOM 2223 C C . THR B 1 132 ? -0.75 -11 -6.238 1 97.94 132 THR B C 1
ATOM 2225 O O . THR B 1 132 ? -1.239 -11.609 -5.289 1 97.94 132 THR B O 1
ATOM 2228 N N . GLY B 1 133 ? 0.043 -11.539 -7.141 1 97.12 133 GLY B N 1
ATOM 2229 C CA . GLY B 1 133 ? 0.452 -12.914 -6.926 1 97.12 133 GLY B CA 1
ATOM 2230 C C . GLY B 1 133 ? 1.343 -13.453 -8.031 1 97.12 133 GLY B C 1
ATOM 2231 O O . GLY B 1 133 ? 1.624 -12.75 -9.008 1 97.12 133 GLY B O 1
ATOM 2232 N N . THR B 1 134 ? 1.837 -14.594 -7.781 1 95 134 THR B N 1
ATOM 2233 C CA . THR B 1 134 ? 2.689 -15.281 -8.742 1 95 134 THR B CA 1
ATOM 2234 C C . THR B 1 134 ? 2.273 -16.75 -8.875 1 95 134 THR B C 1
ATOM 2236 O O . THR B 1 134 ? 1.608 -17.297 -7.992 1 95 134 THR B O 1
ATOM 2239 N N . ALA B 1 135 ? 2.637 -17.219 -9.961 1 93.38 135 ALA B N 1
ATOM 2240 C CA . ALA B 1 135 ? 2.48 -18.656 -10.211 1 93.38 135 ALA B CA 1
ATOM 2241 C C . ALA B 1 135 ? 3.793 -19.281 -10.68 1 93.38 135 ALA B C 1
ATOM 2243 O O . ALA B 1 135 ? 4.523 -18.688 -11.477 1 93.38 135 ALA B O 1
ATOM 2244 N N . GLY B 1 136 ? 4.09 -20.375 -10.156 1 88.06 136 GLY B N 1
ATOM 2245 C CA . GLY B 1 136 ? 5.281 -21.109 -10.562 1 88.06 136 GLY B CA 1
ATOM 2246 C C . GLY B 1 136 ? 5.219 -22.578 -10.227 1 88.06 136 GLY B C 1
ATOM 2247 O O . GLY B 1 136 ? 4.25 -23.047 -9.625 1 88.06 136 GLY B O 1
ATOM 2248 N N . LEU B 1 137 ? 6.238 -23.312 -10.82 1 78.81 137 LEU B N 1
ATOM 2249 C CA . LEU B 1 137 ? 6.273 -24.766 -10.625 1 78.81 137 LEU B CA 1
ATOM 2250 C C . LEU B 1 137 ? 6.617 -25.109 -9.18 1 78.81 137 LEU B C 1
ATOM 2252 O O . LEU B 1 137 ? 7.445 -24.438 -8.555 1 78.81 137 LEU B O 1
ATOM 2256 N N . ASP B 1 138 ? 5.75 -25.844 -8.617 1 66.31 138 ASP B N 1
ATOM 2257 C CA . ASP B 1 138 ? 6.02 -26.359 -7.281 1 66.31 138 ASP B CA 1
ATOM 2258 C C . ASP B 1 138 ? 6.953 -27.562 -7.344 1 66.31 138 ASP B C 1
ATOM 2260 O O . ASP B 1 138 ? 6.496 -28.703 -7.441 1 66.31 138 ASP B O 1
ATOM 2264 N N . THR B 1 139 ? 8.078 -27.391 -7.91 1 58.5 139 THR B N 1
ATOM 2265 C CA . THR B 1 139 ? 8.828 -28.625 -8.039 1 58.5 139 THR B CA 1
ATOM 2266 C C . THR B 1 139 ? 9.609 -28.922 -6.758 1 58.5 139 THR B C 1
ATOM 2268 O O . THR B 1 139 ? 10.109 -28 -6.109 1 58.5 139 THR B O 1
ATOM 2271 N N . ALA B 1 140 ? 9.312 -30.031 -6.254 1 53.09 140 ALA B N 1
ATOM 2272 C CA . ALA B 1 140 ? 9.953 -30.562 -5.055 1 53.09 140 ALA B CA 1
ATOM 2273 C C . ALA B 1 140 ? 11.469 -30.391 -5.121 1 53.09 140 ALA B C 1
ATOM 2275 O O . ALA B 1 140 ? 12.125 -30.25 -4.086 1 53.09 140 ALA B O 1
ATOM 2276 N N . ASP B 1 141 ? 11.992 -30.594 -6.211 1 51.38 141 ASP B N 1
ATOM 2277 C CA . ASP B 1 141 ? 13.438 -30.75 -6.242 1 51.38 141 ASP B CA 1
ATOM 2278 C C . ASP B 1 141 ? 14.141 -29.406 -6.418 1 51.38 141 ASP B C 1
ATOM 2280 O O . ASP B 1 141 ? 15.367 -29.344 -6.488 1 51.38 141 ASP B O 1
ATOM 2284 N N . GLY B 1 142 ? 13.398 -28.375 -6.215 1 52.62 142 GLY B N 1
ATOM 2285 C CA . GLY B 1 142 ? 14.07 -27.078 -6.305 1 52.62 142 GLY B CA 1
ATOM 2286 C C . GLY B 1 142 ? 14.523 -26.734 -7.711 1 52.62 142 GLY B C 1
ATOM 2287 O O . GLY B 1 142 ? 15.141 -25.703 -7.934 1 52.62 142 GLY B O 1
ATOM 2288 N N . ASN B 1 143 ? 14.688 -27.734 -8.555 1 51.62 143 ASN B N 1
ATOM 2289 C CA . ASN B 1 143 ? 15.211 -27.594 -9.914 1 51.62 143 ASN B CA 1
ATOM 2290 C C . ASN B 1 143 ? 14.164 -27.016 -10.859 1 51.62 143 ASN B C 1
ATOM 2292 O O . ASN B 1 143 ? 13.625 -27.719 -11.703 1 51.62 143 ASN B O 1
ATOM 2296 N N . ASP B 1 144 ? 13.477 -26.062 -10.438 1 55.84 144 ASP B N 1
ATOM 2297 C CA . ASP B 1 144 ? 12.344 -25.562 -11.211 1 55.84 144 ASP B CA 1
ATOM 2298 C C . ASP B 1 144 ? 12.812 -24.719 -12.398 1 55.84 144 ASP B C 1
ATOM 2300 O O . ASP B 1 144 ? 13.391 -23.641 -12.203 1 55.84 144 ASP B O 1
ATOM 2304 N N . LYS B 1 145 ? 12.812 -25.391 -13.57 1 62.62 145 LYS B N 1
ATOM 2305 C CA . LYS B 1 145 ? 13.219 -24.766 -14.828 1 62.62 145 LYS B CA 1
ATOM 2306 C C . LYS B 1 145 ? 12.234 -23.672 -15.242 1 62.62 145 LYS B C 1
ATOM 2308 O O . LYS B 1 145 ? 12.531 -22.875 -16.141 1 62.62 145 LYS B O 1
ATOM 2313 N N . VAL B 1 146 ? 11.062 -23.672 -14.508 1 71.31 146 VAL B N 1
ATOM 2314 C CA . VAL B 1 146 ? 10.117 -22.672 -14.992 1 71.31 146 VAL B CA 1
ATOM 2315 C C . VAL B 1 146 ? 10.102 -21.484 -14.039 1 71.31 146 VAL B C 1
ATOM 2317 O O . VAL B 1 146 ? 9.852 -21.641 -12.844 1 71.31 146 VAL B O 1
ATOM 2320 N N . LYS B 1 147 ? 10.445 -20.391 -14.539 1 80.06 147 LYS B N 1
ATOM 2321 C CA . LYS B 1 147 ? 10.438 -19.141 -13.789 1 80.06 147 LYS B CA 1
ATOM 2322 C C . LYS B 1 147 ? 9.016 -18.734 -13.414 1 80.06 147 LYS B C 1
ATOM 2324 O O . LYS B 1 147 ? 8.086 -18.891 -14.219 1 80.06 147 LYS B O 1
ATOM 2329 N N . PRO B 1 148 ? 8.859 -18.344 -12.133 1 87.62 148 PRO B N 1
ATOM 2330 C CA . PRO B 1 148 ? 7.512 -17.891 -11.781 1 87.62 148 PRO B CA 1
ATOM 2331 C C . PRO B 1 148 ? 7.043 -16.719 -12.633 1 87.62 148 PRO B C 1
ATOM 2333 O O . PRO B 1 148 ? 7.863 -15.945 -13.141 1 87.62 148 PRO B O 1
ATOM 2336 N N . VAL B 1 149 ? 5.738 -16.672 -12.82 1 90.62 149 VAL B N 1
ATOM 2337 C CA . VAL B 1 149 ? 5.152 -15.562 -13.57 1 90.62 149 VAL B CA 1
ATOM 2338 C C . VAL B 1 149 ? 4.238 -14.742 -12.656 1 90.62 149 VAL B C 1
ATOM 2340 O O . VAL B 1 149 ? 3.662 -15.273 -11.703 1 90.62 149 VAL B O 1
ATOM 2343 N N . GLU B 1 150 ? 4.16 -13.531 -12.977 1 94.19 150 GLU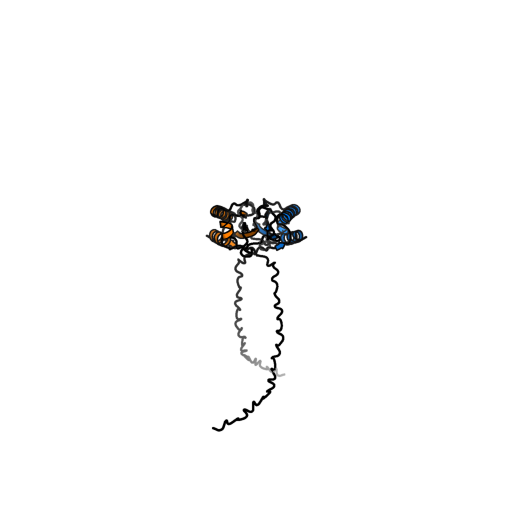 B N 1
ATOM 2344 C CA . GLU B 1 150 ? 3.24 -12.656 -12.258 1 94.19 150 GLU B CA 1
ATOM 2345 C C . GLU B 1 150 ? 1.806 -12.852 -12.742 1 94.19 150 GLU B C 1
ATOM 2347 O O . GLU B 1 150 ? 1.551 -12.875 -13.945 1 94.19 150 GLU B O 1
ATOM 2352 N N . CYS B 1 151 ? 0.96 -13.016 -11.82 1 95.88 151 CYS B N 1
ATOM 2353 C CA . CYS B 1 151 ? -0.464 -13.109 -12.117 1 95.88 151 CYS B CA 1
ATOM 2354 C C . CYS B 1 151 ? -1.132 -11.742 -12.023 1 95.88 151 CYS B C 1
ATOM 2356 O O . CYS B 1 151 ? -0.569 -10.812 -11.445 1 95.88 151 CYS B O 1
ATOM 2358 N N . LYS B 1 152 ? -2.33 -11.711 -12.602 1 95 152 LYS B N 1
ATOM 2359 C CA . LYS B 1 152 ? -3.158 -10.516 -12.484 1 95 152 LYS B CA 1
ATOM 2360 C C . LYS B 1 152 ? -4.316 -10.734 -11.516 1 95 152 LYS B C 1
ATOM 2362 O O . LYS B 1 152 ? -4.801 -11.859 -11.367 1 95 152 LYS B O 1
ATOM 2367 N N . SER B 1 153 ? -4.672 -9.688 -10.906 1 97.5 153 SER B N 1
ATOM 2368 C CA . SER B 1 153 ? -5.875 -9.766 -10.078 1 97.5 153 SER B CA 1
ATOM 2369 C C . SER B 1 153 ? -7.121 -9.961 -10.938 1 97.5 153 SER B C 1
ATOM 2371 O O . SER B 1 153 ? -7.238 -9.367 -12.016 1 97.5 153 SER B O 1
ATOM 2373 N N . THR B 1 154 ? -8.094 -10.688 -10.43 1 97.5 154 THR B N 1
ATOM 2374 C CA . THR B 1 154 ? -9.391 -10.789 -11.102 1 97.5 154 THR B CA 1
ATOM 2375 C C . THR B 1 154 ? -10.258 -9.57 -10.789 1 97.5 154 THR B C 1
ATOM 2377 O O . THR B 1 154 ? -11.266 -9.336 -11.453 1 97.5 154 THR B O 1
ATOM 2380 N N . GLY B 1 155 ? -9.961 -8.867 -9.711 1 97.69 155 GLY B N 1
ATOM 2381 C CA . GLY B 1 155 ? -10.719 -7.695 -9.312 1 97.69 155 GLY B CA 1
ATOM 2382 C C . GLY B 1 155 ? -11.859 -8.016 -8.359 1 97.69 155 GLY B C 1
ATOM 2383 O O . GLY B 1 155 ? -12.492 -7.117 -7.809 1 97.69 155 GLY B O 1
ATOM 2384 N N . ILE B 1 156 ? -12.07 -9.25 -8.102 1 98.31 156 ILE B N 1
ATOM 2385 C CA . ILE B 1 156 ? -13.227 -9.695 -7.328 1 98.31 156 ILE B CA 1
ATOM 2386 C C . ILE B 1 156 ? -13.086 -9.234 -5.883 1 98.31 156 ILE B C 1
ATOM 2388 O O . ILE B 1 156 ? -14.008 -8.633 -5.32 1 98.31 156 ILE B O 1
ATOM 2392 N N . PHE B 1 157 ? -11.984 -9.516 -5.285 1 98.5 157 PHE B N 1
ATOM 2393 C CA . PHE B 1 157 ? -11.789 -9.141 -3.891 1 98.5 157 PHE B CA 1
ATOM 2394 C C . PHE B 1 157 ? -11.922 -7.637 -3.711 1 98.5 157 PHE B C 1
ATOM 2396 O O . PHE B 1 157 ? -12.609 -7.172 -2.803 1 98.5 157 PHE B O 1
ATOM 2403 N N . GLU B 1 158 ? -11.234 -6.938 -4.57 1 98.31 158 GLU B N 1
ATOM 2404 C CA . GLU B 1 158 ? -11.195 -5.48 -4.5 1 98.31 158 GLU B CA 1
ATOM 2405 C C . GLU B 1 158 ? -12.594 -4.883 -4.637 1 98.31 158 GLU B C 1
ATOM 2407 O O . GLU B 1 158 ? -13 -4.043 -3.832 1 98.31 158 GLU B O 1
ATOM 2412 N N . LYS B 1 159 ? -13.273 -5.293 -5.621 1 97.88 159 LYS B N 1
ATOM 2413 C CA . LYS B 1 159 ? -14.609 -4.77 -5.883 1 97.88 159 LYS B CA 1
ATOM 2414 C C . LYS B 1 159 ? -15.562 -5.078 -4.727 1 97.88 159 LYS B C 1
ATOM 2416 O O . LYS B 1 159 ? -16.281 -4.195 -4.262 1 97.88 159 LYS B O 1
ATOM 2421 N N . ASP B 1 160 ? -15.531 -6.312 -4.266 1 98.19 160 ASP B N 1
ATOM 2422 C CA . ASP B 1 160 ? -16.438 -6.727 -3.195 1 98.19 160 ASP B CA 1
ATOM 2423 C C . ASP B 1 160 ? -16.141 -5.965 -1.904 1 98.19 160 ASP B C 1
ATOM 2425 O O . ASP B 1 160 ? -17.062 -5.523 -1.217 1 98.19 160 ASP B O 1
ATOM 2429 N N . LEU B 1 161 ? -14.922 -5.852 -1.523 1 98.69 161 LEU B N 1
ATOM 2430 C CA . LEU B 1 161 ? -14.555 -5.133 -0.307 1 98.69 161 LEU B CA 1
ATOM 2431 C C . LEU B 1 161 ? -14.992 -3.672 -0.388 1 98.69 161 LEU B C 1
ATOM 2433 O O . LEU B 1 161 ? -15.586 -3.143 0.555 1 98.69 161 LEU B O 1
ATOM 2437 N N . LEU B 1 162 ? -14.68 -3.074 -1.504 1 98.06 162 LEU B N 1
ATOM 2438 C CA . LEU B 1 162 ? -15.016 -1.661 -1.642 1 98.06 162 LEU B CA 1
ATOM 2439 C C . LEU B 1 162 ? -16.531 -1.451 -1.568 1 98.06 162 LEU B C 1
ATOM 2441 O O . LEU B 1 162 ? -17 -0.476 -0.978 1 98.06 162 LEU B O 1
ATOM 2445 N N . GLU B 1 163 ? -17.25 -2.303 -2.178 1 97.69 163 GLU B N 1
ATOM 2446 C CA . GLU B 1 163 ? -18.703 -2.221 -2.092 1 97.69 163 GLU B CA 1
ATOM 2447 C C . GLU B 1 163 ? -19.188 -2.336 -0.646 1 97.69 163 GLU B C 1
ATOM 2449 O O . GLU B 1 163 ? -20.078 -1.602 -0.22 1 97.69 163 GLU B O 1
ATOM 2454 N N . ARG B 1 164 ? -18.578 -3.18 0.066 1 97.31 164 ARG B N 1
ATOM 2455 C CA . ARG B 1 164 ? -18.938 -3.371 1.469 1 97.31 164 ARG B CA 1
ATOM 2456 C C . ARG B 1 164 ? -18.641 -2.117 2.285 1 97.31 164 ARG B C 1
ATOM 2458 O O . ARG B 1 164 ? -19.406 -1.753 3.178 1 97.31 164 ARG B O 1
ATOM 2465 N N . LEU B 1 165 ? -17.531 -1.492 2.049 1 98.19 165 LEU B N 1
ATOM 2466 C CA . LEU B 1 165 ? -17.094 -0.345 2.836 1 98.19 165 LEU B CA 1
ATOM 2467 C C . LEU B 1 165 ? -17.969 0.871 2.562 1 98.19 165 LEU B C 1
ATOM 2469 O O . LEU B 1 165 ? -18 1.812 3.359 1 98.19 165 LEU B O 1
ATOM 2473 N N . ARG B 1 166 ? -18.641 0.892 1.475 1 95.75 166 ARG B N 1
ATOM 2474 C CA . ARG B 1 166 ? -19.453 2.039 1.104 1 95.75 166 ARG B CA 1
ATOM 2475 C C . ARG B 1 166 ? -20.875 1.909 1.673 1 95.75 166 ARG B C 1
ATOM 2477 O O . ARG B 1 166 ? -21.688 2.828 1.547 1 95.75 166 ARG B O 1
ATOM 2484 N N . LYS B 1 167 ? -21.234 0.86 2.16 1 88.94 167 LYS B N 1
ATOM 2485 C CA . LYS B 1 167 ? -22.547 0.641 2.754 1 88.94 167 LYS B CA 1
ATOM 2486 C C . LYS B 1 167 ? -22.578 1.096 4.211 1 88.94 167 LYS B C 1
ATOM 2488 O O . LYS B 1 167 ? -21.562 1.068 4.895 1 88.94 167 LYS B O 1
#

Nearest PDB structures (foldseek):
  5i4a-assembly1_A  TM=5.144E-01  e=9.568E-02  Marinitoga piezophila KA3
  8xhs-assembly1_A  TM=4.800E-01  e=2.677E-01  Kurthia massiliensis
  8xjw-assembly1_A  TM=5.251E-01  e=2.835E-01  Kurthia massiliensis
  8xk3-assembly1_A  TM=4.519E-01  e=2.677E-01  Kurthia massiliensis
  8xhv-assembly1_A  TM=4.303E-01  e=2.388E-01  Kurthia massiliensis

Radius of gyration: 37.44 Å; Cα contacts (8 Å, |Δi|>4): 583; chains: 2; bounding box: 52×158×123 Å

Sequence (334 aa):
MRRILATAAALCLGGCITVYGPVKTGGQQQQGSQTGQQPGMSEQISTSFIGNRKPDELLNAVALYFREKAITASVNDQTTGIIAGTGDDPELSSLYLDCSLLPQTQNIQEHYRIVAQVWSAGEGSNVSVMVTGTAGLDTADGNDKVKPVECKSTGIFEKDLLERLRKMRRILATAAALCLGGCITVYGPVKTGGQQQQGSQTGQQPGMSEQISTSFIGNRKPDELLNAVALYFREKAITASVNDQTTGIIAGTGDDPELSSLYLDCSLLPQTQNIQEHYRIVAQVWSAGEGSNVSVMVTGTAGLDTADGNDKVKPVECKSTGIFEKDLLERLRK

pLDDT: mean 76.45, std 28.33, range [25.41, 98.94]

Solvent-accessible surface area (backbone atoms only — not comparable to full-atom values): 19595 Å² total; per-residue (Å²): 140,86,81,77,79,81,80,80,84,77,80,78,79,79,77,80,76,78,76,77,69,79,78,76,70,74,71,74,70,70,72,68,74,66,70,64,70,60,95,56,77,53,62,64,43,58,35,45,80,41,70,85,39,55,32,68,60,52,44,52,52,49,51,50,50,33,54,73,70,70,47,61,60,82,38,77,39,79,87,69,22,37,40,25,25,55,48,55,52,65,69,60,28,59,60,38,38,45,52,76,84,51,76,87,57,85,56,64,42,44,36,34,36,40,42,36,36,27,39,62,44,40,73,15,17,36,36,32,54,49,52,44,28,34,34,28,55,60,47,86,77,71,74,52,86,52,73,38,36,51,29,40,52,60,52,51,64,49,53,54,52,54,56,57,70,71,102,139,81,82,76,72,79,77,79,78,78,77,78,77,77,77,79,75,77,74,76,70,79,76,76,70,76,71,74,71,70,72,69,73,65,70,64,70,60,91,60,72,54,61,64,43,58,37,44,80,42,71,86,39,54,34,67,61,53,45,53,52,51,53,50,50,33,55,74,69,70,46,61,59,82,39,77,38,80,86,69,23,37,40,27,25,56,47,54,53,65,70,58,29,60,61,38,37,45,55,78,83,51,77,87,60,85,57,63,42,44,36,35,35,40,41,36,39,28,39,62,44,40,74,15,16,35,36,33,53,49,53,43,29,33,36,27,56,59,47,88,78,70,74,52,87,53,73,37,38,53,29,39,51,60,52,50,63,50,52,54,51,52,54,56,70,73,101

Organism: NCBI:txid436295